Protein AF-A0A933J5N6-F1 (afdb_monomer_lite)

Radius of gyration: 46.05 Å; chains: 1; bounding box: 110×61×139 Å

Structure (mmCIF, N/CA/C/O backbone):
data_AF-A0A933J5N6-F1
#
_entry.id   AF-A0A933J5N6-F1
#
loop_
_atom_site.group_PDB
_atom_site.id
_atom_site.type_symbol
_atom_site.label_atom_id
_atom_site.label_alt_id
_atom_site.label_comp_id
_atom_site.label_asym_id
_atom_site.label_entity_id
_atom_site.label_seq_id
_atom_site.pdbx_PDB_ins_code
_atom_site.Cartn_x
_atom_site.Cartn_y
_atom_site.Cartn_z
_atom_site.occupancy
_atom_site.B_iso_or_equiv
_atom_site.auth_seq_id
_atom_site.auth_comp_id
_atom_site.auth_asym_id
_atom_site.auth_atom_id
_atom_site.pdbx_PDB_model_num
ATOM 1 N N . MET A 1 1 ? -35.388 1.111 48.666 1.00 40.81 1 MET A N 1
ATOM 2 C CA . MET A 1 1 ? -36.124 0.339 47.635 1.00 40.81 1 MET A CA 1
ATOM 3 C C . MET A 1 1 ? -35.753 0.935 46.287 1.00 40.81 1 MET A C 1
ATOM 5 O O . MET A 1 1 ? -35.941 2.127 46.150 1.00 40.81 1 MET A O 1
ATOM 9 N N . GLY A 1 2 ? -35.167 0.287 45.288 1.00 37.62 2 GLY A N 1
ATOM 10 C CA . GLY A 1 2 ? -34.696 -1.073 45.045 1.00 37.62 2 GLY A CA 1
ATOM 11 C C . GLY A 1 2 ? -34.020 -1.061 43.655 1.00 37.62 2 GLY A C 1
ATOM 12 O O . GLY A 1 2 ? -34.388 -0.260 42.802 1.00 37.62 2 GLY A O 1
ATOM 13 N N . LEU A 1 3 ? -32.991 -1.888 43.477 1.00 32.00 3 LEU A N 1
ATOM 14 C CA . LEU A 1 3 ? -32.191 -2.083 42.256 1.00 32.00 3 LEU A CA 1
ATOM 15 C C . LEU A 1 3 ? -32.875 -3.013 41.226 1.00 32.00 3 LEU A C 1
ATOM 17 O O . LEU A 1 3 ? -33.738 -3.797 41.617 1.00 32.00 3 LEU A O 1
ATOM 21 N N . ARG A 1 4 ? -32.297 -3.032 40.002 1.00 36.06 4 ARG A N 1
ATOM 22 C CA . ARG A 1 4 ? -32.296 -4.039 38.889 1.00 36.06 4 ARG A CA 1
ATOM 23 C C . ARG A 1 4 ? -32.982 -3.528 37.605 1.00 36.06 4 ARG A C 1
ATOM 25 O O . ARG A 1 4 ? -34.123 -3.103 37.658 1.00 36.06 4 ARG A O 1
ATOM 32 N N . ALA A 1 5 ? -32.245 -3.317 36.500 1.00 35.12 5 ALA A N 1
ATOM 33 C CA . ALA A 1 5 ? -31.776 -4.283 35.472 1.00 35.12 5 ALA A CA 1
ATOM 34 C C . ALA A 1 5 ? -32.961 -4.941 34.722 1.00 35.12 5 ALA A C 1
ATOM 36 O O . ALA A 1 5 ? -33.881 -5.410 35.375 1.00 35.12 5 ALA A O 1
ATOM 37 N N . GLN A 1 6 ? -33.006 -5.013 33.383 1.00 36.34 6 GLN A N 1
ATOM 38 C CA . GLN A 1 6 ? -32.208 -5.951 32.579 1.00 36.34 6 GLN A CA 1
ATOM 39 C C . GLN A 1 6 ? -32.194 -5.642 31.063 1.00 36.34 6 GLN A C 1
ATOM 41 O O . GLN A 1 6 ? -33.115 -5.051 30.507 1.00 36.34 6 GLN A O 1
ATOM 46 N N . ASN A 1 7 ? -31.121 -6.136 30.435 1.00 31.48 7 ASN A N 1
ATOM 47 C CA . ASN A 1 7 ? -30.855 -6.305 29.005 1.00 31.48 7 ASN A CA 1
ATOM 48 C C . ASN A 1 7 ? -32.004 -6.945 28.207 1.00 31.48 7 ASN A C 1
ATOM 50 O O . ASN A 1 7 ? -32.692 -7.834 28.696 1.00 31.48 7 ASN A O 1
ATOM 54 N N . SER A 1 8 ? -32.068 -6.626 26.913 1.00 35.81 8 SER A N 1
ATOM 55 C CA . SER A 1 8 ? -32.612 -7.527 25.891 1.00 35.81 8 SER A CA 1
ATOM 56 C C . SER A 1 8 ? -31.526 -7.799 24.855 1.00 35.81 8 SER A C 1
ATOM 58 O O . SER A 1 8 ? -31.213 -6.961 24.014 1.00 35.81 8 SER A O 1
ATOM 60 N N . ALA A 1 9 ? -30.901 -8.967 24.990 1.00 34.06 9 ALA A N 1
ATOM 61 C CA . ALA A 1 9 ? -29.969 -9.525 24.027 1.00 34.06 9 ALA A CA 1
ATOM 62 C C . ALA A 1 9 ? -30.767 -10.115 22.855 1.00 34.06 9 ALA A C 1
ATOM 64 O O . ALA A 1 9 ? -31.506 -11.082 23.028 1.00 34.06 9 ALA A O 1
ATOM 65 N N . GLY A 1 10 ? -30.615 -9.530 21.667 1.00 34.03 10 GLY A N 1
ATOM 66 C CA . GLY A 1 10 ? -31.029 -10.148 20.412 1.00 34.03 10 GLY A CA 1
ATOM 67 C C . GLY A 1 10 ? -29.970 -11.153 19.984 1.00 34.03 10 GLY A C 1
ATOM 68 O O . GLY A 1 10 ? -28.928 -10.776 19.453 1.00 34.03 10 GLY A O 1
ATOM 69 N N . ALA A 1 11 ? -30.231 -12.423 20.273 1.00 38.41 11 ALA A N 1
ATOM 70 C CA . ALA A 1 11 ? -29.450 -13.552 19.808 1.00 38.41 11 ALA A CA 1
ATOM 71 C C . ALA A 1 11 ? -29.541 -13.682 18.279 1.00 38.41 11 ALA A C 1
ATOM 73 O O . ALA A 1 11 ? -30.634 -13.819 17.734 1.00 38.41 11 ALA A O 1
ATOM 74 N N . TRP A 1 12 ? -28.389 -13.721 17.610 1.00 33.50 12 TRP A N 1
ATOM 75 C CA . TRP A 1 12 ? -28.237 -14.372 16.311 1.00 33.50 12 TRP A CA 1
ATOM 76 C C . TRP A 1 12 ? -27.117 -15.397 16.440 1.00 33.50 12 TRP A C 1
ATOM 78 O O . TRP A 1 12 ? -26.019 -15.086 16.902 1.00 33.50 12 TRP A O 1
ATOM 88 N N . GLY A 1 13 ? -27.482 -16.642 16.146 1.00 35.38 13 GLY A N 1
ATOM 89 C CA . GLY A 1 13 ? -26.675 -17.834 16.344 1.00 35.38 13 GLY A CA 1
ATOM 90 C C . GLY A 1 13 ? -25.463 -17.947 15.412 1.00 35.38 13 GLY A C 1
ATOM 91 O O . GLY A 1 13 ? -25.229 -17.088 14.562 1.00 35.38 13 GLY A O 1
ATOM 92 N N . PRO A 1 14 ? -24.672 -19.013 15.613 1.00 41.56 14 PRO A N 1
ATOM 93 C CA . PRO A 1 14 ? -23.312 -19.134 15.110 1.00 41.56 14 PRO A CA 1
ATOM 94 C C . PRO A 1 14 ? -23.262 -19.441 13.611 1.00 41.56 14 PRO A C 1
ATOM 96 O O . PRO A 1 14 ? -24.023 -20.261 13.099 1.00 41.56 14 PRO A O 1
ATOM 99 N N . TYR A 1 15 ? -22.306 -18.814 12.925 1.00 40.66 15 TYR A N 1
ATOM 100 C CA . TYR A 1 15 ? -21.881 -19.221 11.592 1.00 40.66 15 TYR A CA 1
ATOM 101 C C . TYR A 1 15 ? -21.357 -20.657 11.660 1.00 40.66 15 TYR A C 1
ATOM 103 O O . TYR A 1 15 ? -20.421 -20.954 12.399 1.00 40.66 15 TYR A O 1
ATOM 111 N N . ALA A 1 16 ? -22.005 -21.543 10.906 1.00 37.50 16 ALA A N 1
ATOM 112 C CA . ALA A 1 16 ? -21.582 -22.917 10.713 1.00 37.50 16 ALA A CA 1
ATOM 113 C C . ALA A 1 16 ? -20.219 -22.949 10.006 1.00 37.50 16 ALA A C 1
ATOM 115 O O . ALA A 1 16 ? -20.042 -22.346 8.947 1.00 37.50 16 ALA A O 1
ATOM 116 N N . GLU A 1 17 ? -19.262 -23.665 10.590 1.00 38.28 17 GLU A N 1
ATOM 117 C CA . GLU A 1 17 ? -17.988 -23.977 9.953 1.00 38.28 17 GLU A CA 1
ATOM 118 C C . GLU A 1 17 ? -18.231 -24.963 8.801 1.00 38.28 17 GLU A C 1
ATOM 120 O O . GLU A 1 17 ? -18.700 -26.083 9.005 1.00 38.28 17 GLU A O 1
ATOM 125 N N . ALA A 1 18 ? -17.917 -24.555 7.571 1.00 34.66 18 ALA A N 1
ATOM 126 C CA . ALA A 1 18 ? -17.824 -25.478 6.449 1.00 34.66 18 ALA A CA 1
ATOM 127 C C . ALA A 1 18 ? -16.452 -26.167 6.500 1.00 34.66 18 ALA A C 1
ATOM 129 O O . ALA A 1 18 ? -15.430 -25.577 6.150 1.00 34.66 18 ALA A O 1
ATOM 130 N N . ILE A 1 19 ? -16.432 -27.424 6.941 1.00 37.06 19 ILE A N 1
ATOM 131 C CA . ILE A 1 19 ? -15.267 -28.304 6.816 1.00 37.06 19 ILE A CA 1
ATOM 132 C C . ILE A 1 19 ? -15.080 -28.612 5.324 1.00 37.06 19 ILE A C 1
ATOM 134 O O . ILE A 1 19 ? -15.857 -29.358 4.731 1.00 37.06 19 ILE A O 1
ATOM 138 N N . VAL A 1 20 ? -14.045 -28.041 4.706 1.00 34.22 20 VAL A N 1
ATOM 139 C CA . VAL A 1 20 ? -13.597 -28.438 3.366 1.00 34.22 20 VAL A CA 1
ATOM 140 C C . VAL A 1 20 ? -12.714 -29.674 3.511 1.00 34.22 20 VAL A C 1
ATOM 142 O O . VAL A 1 20 ? -11.546 -29.594 3.888 1.00 34.22 20 VAL A O 1
ATOM 145 N N . THR A 1 21 ? -13.284 -30.841 3.221 1.00 34.69 21 THR A N 1
ATOM 146 C CA . THR A 1 21 ? -12.534 -32.086 3.046 1.00 34.69 21 THR A CA 1
ATOM 147 C C . THR A 1 21 ? -11.717 -31.999 1.757 1.00 34.69 21 THR A C 1
ATOM 149 O O . THR A 1 21 ? -12.260 -32.057 0.656 1.00 34.69 21 THR A O 1
ATOM 152 N N . ILE A 1 22 ? -10.398 -31.861 1.883 1.00 38.81 22 ILE A N 1
ATOM 153 C CA . ILE A 1 22 ? -9.460 -32.005 0.765 1.00 38.81 22 ILE A CA 1
ATOM 154 C C . ILE A 1 22 ? -9.368 -33.482 0.360 1.00 38.81 22 ILE A C 1
ATOM 156 O O . ILE A 1 22 ? -8.739 -34.296 1.032 1.00 38.81 22 ILE A O 1
ATOM 160 N N . GLY A 1 23 ? -10.020 -33.835 -0.747 1.00 34.66 23 GLY A N 1
ATOM 161 C CA . GLY A 1 23 ? -9.847 -35.130 -1.397 1.00 34.66 23 GLY A CA 1
ATOM 162 C C . GLY A 1 23 ? -8.483 -35.206 -2.079 1.00 34.66 23 GLY A C 1
ATOM 163 O O . GLY A 1 23 ? -8.223 -34.489 -3.044 1.00 34.66 23 GLY A O 1
ATOM 164 N N . ALA A 1 24 ? -7.611 -36.084 -1.585 1.00 39.16 24 ALA A N 1
ATOM 165 C CA . ALA A 1 24 ? -6.382 -36.466 -2.266 1.00 39.16 24 ALA A CA 1
ATOM 166 C C . ALA A 1 24 ? -6.728 -37.200 -3.572 1.00 39.16 24 ALA A C 1
ATOM 168 O O . ALA A 1 24 ? -7.340 -38.266 -3.541 1.00 39.16 24 ALA A O 1
ATOM 169 N N . SER A 1 25 ? -6.333 -36.643 -4.720 1.00 36.94 25 SER A N 1
ATOM 170 C CA . SER A 1 25 ? -6.350 -37.366 -5.996 1.00 36.94 25 SER A CA 1
ATOM 171 C C . SER A 1 25 ? -4.950 -37.874 -6.310 1.00 36.94 25 SER A C 1
ATOM 173 O O . SER A 1 25 ? -3.977 -37.120 -6.304 1.00 36.94 25 SER A O 1
ATOM 175 N N . ALA A 1 26 ? -4.870 -39.183 -6.525 1.00 36.53 26 ALA A N 1
ATOM 176 C CA . ALA A 1 26 ? -3.649 -39.934 -6.728 1.00 36.53 26 ALA A CA 1
ATOM 177 C C . ALA A 1 26 ? -2.965 -39.618 -8.069 1.00 36.53 26 ALA A C 1
ATOM 179 O O . ALA A 1 26 ? -3.587 -39.525 -9.125 1.00 36.53 26 ALA A O 1
ATOM 180 N N . ILE A 1 27 ? -1.644 -39.524 -7.981 1.00 37.41 27 ILE A N 1
ATOM 181 C CA . ILE A 1 27 ? -0.654 -39.587 -9.054 1.00 37.41 27 ILE A CA 1
ATOM 182 C C . ILE A 1 27 ? -0.668 -40.962 -9.738 1.00 37.41 27 ILE A C 1
ATOM 184 O O . ILE A 1 27 ? -0.542 -41.991 -9.078 1.00 37.41 27 ILE A O 1
ATOM 188 N N . THR A 1 28 ? -0.716 -40.978 -11.070 1.00 35.34 28 THR A N 1
ATOM 189 C CA . THR A 1 28 ? -0.218 -42.100 -11.881 1.00 35.34 28 THR A CA 1
ATOM 190 C C . THR A 1 28 ? 0.726 -41.553 -12.956 1.00 35.34 28 THR A C 1
ATOM 192 O O . THR A 1 28 ? 0.298 -40.767 -13.798 1.00 35.34 28 THR A O 1
ATOM 195 N N . PRO A 1 29 ? 2.018 -41.926 -12.959 1.00 35.22 29 PRO A N 1
ATOM 196 C CA . PRO A 1 29 ? 2.887 -41.727 -14.107 1.00 35.22 29 PRO A CA 1
ATOM 197 C C . PRO A 1 29 ? 2.899 -43.011 -14.944 1.00 35.22 29 PRO A C 1
ATOM 199 O O . PRO A 1 29 ? 3.364 -44.050 -14.483 1.00 35.22 29 PRO A O 1
ATOM 202 N N . THR A 1 30 ? 2.407 -42.959 -16.182 1.00 33.78 30 THR A N 1
ATOM 203 C CA . THR A 1 30 ? 2.637 -44.037 -17.158 1.00 33.78 30 THR A CA 1
ATOM 204 C C . THR A 1 30 ? 3.064 -43.419 -18.485 1.00 33.78 30 THR A C 1
ATOM 206 O O . THR A 1 30 ? 2.272 -42.717 -19.107 1.00 33.78 30 THR A O 1
ATOM 209 N N . GLY A 1 31 ? 4.306 -43.672 -18.920 1.00 31.25 31 GLY A N 1
ATOM 210 C CA . GLY A 1 31 ? 4.722 -43.418 -20.306 1.00 31.25 31 GLY A CA 1
ATOM 211 C C . GLY A 1 31 ? 6.192 -43.042 -20.532 1.00 31.25 31 GLY A C 1
ATOM 212 O O . GLY A 1 31 ? 6.522 -41.869 -20.661 1.00 31.25 31 GLY A O 1
ATOM 213 N N . SER A 1 32 ? 7.070 -44.038 -20.661 1.00 33.84 32 SER A N 1
ATOM 214 C CA . SER A 1 32 ? 8.272 -44.033 -21.528 1.00 33.84 32 SER A CA 1
ATOM 215 C C . SER A 1 32 ? 8.853 -45.459 -21.554 1.00 33.84 32 SER A C 1
ATOM 217 O O . SER A 1 32 ? 8.588 -46.174 -20.585 1.00 33.84 32 SER A O 1
ATOM 219 N N . PRO A 1 33 ? 9.645 -45.915 -22.555 1.00 43.69 33 PRO A N 1
ATOM 220 C CA . PRO A 1 33 ? 10.371 -45.141 -23.578 1.00 43.69 33 PRO A CA 1
ATOM 221 C C . PRO A 1 33 ? 10.315 -45.734 -25.010 1.00 43.69 33 PRO A C 1
ATOM 223 O O . PRO A 1 33 ? 10.105 -46.928 -25.192 1.00 43.69 33 PRO A O 1
ATOM 226 N N . THR A 1 34 ? 10.628 -44.958 -26.053 1.00 34.66 34 THR A N 1
ATOM 227 C CA . THR A 1 34 ? 11.253 -45.516 -27.276 1.00 34.66 34 THR A CA 1
ATOM 228 C C . THR A 1 34 ? 12.090 -44.442 -27.970 1.00 34.66 34 THR A C 1
ATOM 230 O O . THR A 1 34 ? 11.566 -43.494 -28.545 1.00 34.66 34 THR A O 1
ATOM 233 N N . ALA A 1 35 ? 13.411 -44.599 -27.896 1.00 35.88 35 ALA A N 1
ATOM 234 C CA . ALA A 1 35 ? 14.384 -43.828 -28.655 1.00 35.88 35 ALA A CA 1
ATOM 235 C C . ALA A 1 35 ? 14.669 -44.549 -29.980 1.00 35.88 35 ALA A C 1
ATOM 237 O O . ALA A 1 35 ? 15.076 -45.708 -29.969 1.00 35.88 35 ALA A O 1
ATOM 238 N N . ALA A 1 36 ? 14.499 -43.861 -31.109 1.00 35.12 36 ALA A N 1
ATOM 239 C CA . ALA A 1 36 ? 14.983 -44.317 -32.408 1.00 35.12 36 ALA A CA 1
AT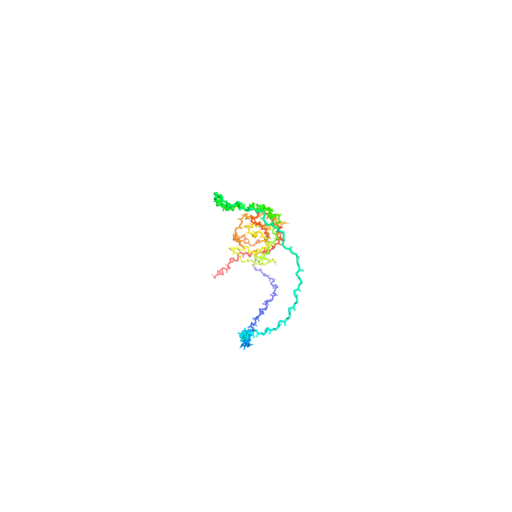OM 240 C C . ALA A 1 36 ? 16.134 -43.405 -32.857 1.00 35.12 36 ALA A C 1
ATOM 242 O O . ALA A 1 36 ? 15.935 -42.288 -33.331 1.00 35.12 36 ALA A O 1
ATOM 243 N N . ARG A 1 37 ? 17.357 -43.902 -32.649 1.00 35.09 37 ARG A N 1
ATOM 244 C CA . ARG A 1 37 ? 18.610 -43.417 -33.238 1.00 35.09 37 ARG A CA 1
ATOM 245 C C . ARG A 1 37 ? 18.678 -43.947 -34.673 1.00 35.09 37 ARG A C 1
ATOM 247 O O . ARG A 1 37 ? 18.587 -45.154 -34.862 1.00 35.09 37 ARG A O 1
ATOM 254 N N . THR A 1 38 ? 18.894 -43.073 -35.653 1.00 33.72 38 THR A N 1
ATOM 255 C CA . THR A 1 38 ? 19.263 -43.483 -37.019 1.00 33.72 38 THR A CA 1
ATOM 256 C C . THR A 1 38 ? 20.614 -42.857 -37.353 1.00 33.72 38 THR A C 1
ATOM 258 O O . THR A 1 38 ? 20.718 -41.643 -37.500 1.00 33.72 38 THR A O 1
ATOM 261 N N . GLU A 1 39 ? 21.660 -43.683 -37.398 1.00 43.31 39 GLU A N 1
ATOM 262 C CA . GLU A 1 39 ? 22.985 -43.338 -37.926 1.00 43.31 39 GLU A CA 1
ATOM 263 C C . GLU A 1 39 ? 23.035 -43.643 -39.432 1.00 43.31 39 GLU A C 1
ATOM 265 O O . GLU A 1 39 ? 22.547 -44.697 -39.840 1.00 43.31 39 GLU A O 1
ATOM 270 N N . PRO A 1 40 ? 23.663 -42.803 -40.270 1.00 40.38 40 PRO A N 1
ATOM 271 C CA . PRO A 1 40 ? 24.065 -43.213 -41.608 1.00 40.38 40 PRO A CA 1
ATOM 272 C C . PRO A 1 40 ? 25.489 -43.796 -41.602 1.00 40.38 40 PRO A C 1
ATOM 274 O O . PRO A 1 40 ? 26.482 -43.093 -41.412 1.00 40.38 40 PRO A O 1
ATOM 277 N N . THR A 1 41 ? 25.580 -45.102 -41.855 1.00 34.53 41 THR A N 1
ATOM 278 C CA . THR A 1 41 ? 26.817 -45.830 -42.164 1.00 34.53 41 THR A CA 1
ATOM 279 C C . THR A 1 41 ? 27.290 -45.488 -43.581 1.00 34.53 41 THR A C 1
ATOM 281 O O . THR A 1 41 ? 26.591 -45.750 -44.557 1.00 34.53 41 THR A O 1
ATOM 284 N N . ALA A 1 42 ? 28.494 -44.925 -43.708 1.00 36.84 42 ALA A N 1
ATOM 285 C CA . ALA A 1 42 ? 29.161 -44.711 -44.990 1.00 36.84 42 ALA A CA 1
ATOM 286 C C . ALA A 1 42 ? 29.962 -45.961 -45.390 1.00 36.84 42 ALA A C 1
ATOM 288 O O . ALA A 1 42 ? 30.934 -46.327 -44.726 1.00 36.84 42 ALA A O 1
ATOM 289 N N . THR A 1 43 ? 29.587 -46.600 -46.501 1.00 33.31 43 THR A N 1
ATOM 290 C CA . THR A 1 43 ? 30.360 -47.684 -47.122 1.00 33.31 43 THR A CA 1
ATOM 291 C C . THR A 1 43 ? 30.972 -47.194 -48.434 1.00 33.31 43 THR A C 1
ATOM 293 O O . THR A 1 43 ? 30.280 -46.787 -49.362 1.00 33.31 43 THR A O 1
ATOM 296 N N . ARG A 1 44 ? 32.305 -47.218 -48.479 1.00 37.53 44 ARG A N 1
ATOM 297 C CA . ARG A 1 44 ? 33.169 -46.909 -49.626 1.00 37.53 44 ARG A CA 1
ATOM 298 C C . ARG A 1 44 ? 33.128 -48.044 -50.660 1.00 37.53 44 ARG A C 1
ATOM 300 O O . ARG A 1 44 ? 33.181 -49.201 -50.249 1.00 37.53 44 ARG A O 1
ATOM 307 N N . PRO A 1 45 ? 33.253 -47.739 -51.962 1.00 41.97 45 PRO A N 1
ATOM 308 C CA . PRO A 1 45 ? 33.976 -48.627 -52.864 1.00 41.97 45 PRO A CA 1
ATOM 309 C C . PRO A 1 45 ? 35.169 -47.931 -53.537 1.00 41.97 45 PRO A C 1
ATOM 311 O O . PRO A 1 45 ? 35.104 -46.786 -53.974 1.00 41.97 45 PRO A O 1
ATOM 314 N N . SER A 1 46 ? 36.277 -48.671 -53.582 1.00 35.03 46 SER A N 1
ATOM 315 C CA . SER A 1 46 ? 37.468 -48.425 -54.398 1.00 35.03 46 SER A CA 1
ATOM 316 C C . SER A 1 46 ? 37.316 -49.207 -55.703 1.00 35.03 46 SER A C 1
ATOM 318 O O . SER A 1 46 ? 36.917 -50.370 -55.657 1.00 35.03 46 SER A O 1
ATOM 320 N N . GLY A 1 47 ? 37.653 -48.606 -56.842 1.00 36.22 47 GLY A N 1
ATOM 321 C CA . GLY A 1 47 ? 37.703 -49.276 -58.141 1.00 36.22 47 GLY A CA 1
ATOM 322 C C . GLY A 1 47 ? 38.576 -48.480 -59.104 1.00 36.22 47 GLY A C 1
ATOM 323 O O . GLY A 1 47 ? 38.314 -47.309 -59.357 1.00 36.22 47 GLY A O 1
ATOM 324 N N . ALA A 1 48 ? 39.653 -49.105 -59.568 1.00 37.09 48 ALA A N 1
ATOM 325 C CA . ALA A 1 48 ? 40.740 -48.495 -60.315 1.00 37.09 48 ALA A CA 1
ATOM 326 C C . ALA A 1 48 ? 40.650 -48.744 -61.837 1.00 37.09 48 ALA A C 1
ATOM 328 O O . ALA A 1 48 ? 40.045 -49.715 -62.280 1.00 37.09 48 ALA A O 1
ATOM 329 N N . THR A 1 49 ? 41.394 -47.905 -62.568 1.00 30.55 49 THR A N 1
ATOM 330 C CA . THR A 1 49 ? 42.134 -48.184 -63.819 1.00 30.55 49 THR A CA 1
ATOM 331 C C . THR A 1 49 ? 41.435 -48.051 -65.186 1.00 30.55 49 THR A C 1
ATOM 333 O O . THR A 1 49 ? 40.679 -48.900 -65.635 1.00 30.55 49 THR A O 1
ATOM 336 N N . SER A 1 50 ? 41.844 -46.971 -65.865 1.00 38.00 50 SER A N 1
ATOM 337 C CA . SER A 1 50 ? 42.275 -46.784 -67.264 1.00 38.00 50 SER A CA 1
ATOM 338 C C . SER A 1 50 ? 41.818 -47.729 -68.385 1.00 38.00 50 SER A C 1
ATOM 340 O O . SER A 1 50 ? 42.104 -48.921 -68.388 1.00 38.00 50 SER A O 1
ATOM 342 N N . THR A 1 51 ? 41.352 -47.126 -69.484 1.00 31.17 51 THR A N 1
ATOM 343 C CA . THR A 1 51 ? 41.561 -47.638 -70.849 1.00 31.17 51 THR A CA 1
ATOM 344 C C . THR A 1 51 ? 41.807 -46.466 -71.801 1.00 31.17 51 THR A C 1
ATOM 346 O O . THR A 1 51 ? 41.029 -45.519 -71.866 1.00 31.17 51 THR A O 1
ATOM 349 N N . ALA A 1 52 ? 42.932 -46.526 -72.511 1.00 36.69 52 ALA A N 1
ATOM 350 C CA . ALA A 1 52 ? 43.332 -45.615 -73.576 1.00 36.69 52 ALA A CA 1
ATOM 351 C C . ALA A 1 52 ? 42.909 -46.183 -74.937 1.00 36.69 52 ALA A C 1
ATOM 353 O O . ALA A 1 52 ? 42.960 -47.396 -75.101 1.00 36.69 52 ALA A O 1
ATOM 354 N N . THR A 1 53 ? 42.623 -45.341 -75.937 1.00 33.22 53 THR A N 1
ATOM 355 C CA . THR A 1 53 ? 43.001 -45.579 -77.348 1.00 33.22 53 THR A CA 1
ATOM 356 C C . THR A 1 53 ? 43.053 -44.245 -78.105 1.00 33.22 53 THR A C 1
ATOM 358 O O . THR A 1 53 ? 42.224 -43.360 -77.923 1.00 33.22 53 THR A O 1
ATOM 361 N N . ARG A 1 54 ? 44.121 -44.113 -78.892 1.00 47.66 54 ARG A N 1
ATOM 362 C CA . ARG A 1 54 ? 44.619 -42.963 -79.660 1.00 47.66 54 ARG A CA 1
ATOM 363 C C . ARG A 1 54 ? 43.875 -42.816 -80.989 1.00 47.66 54 ARG A C 1
ATOM 365 O O . ARG A 1 54 ? 43.474 -43.843 -81.503 1.00 47.66 54 ARG A O 1
ATOM 372 N N . PHE A 1 55 ? 43.920 -41.636 -81.620 1.00 40.28 55 PHE A N 1
ATOM 373 C CA . PHE A 1 55 ? 44.329 -41.499 -83.032 1.00 40.28 55 PHE A CA 1
ATOM 374 C C . PHE A 1 55 ? 45.006 -40.141 -83.280 1.00 40.28 55 PHE A C 1
ATOM 376 O O . PHE A 1 55 ? 44.681 -39.129 -82.668 1.00 40.28 55 PHE A O 1
ATOM 383 N N . VAL A 1 56 ? 46.023 -40.186 -84.138 1.00 42.28 56 VAL A N 1
ATOM 384 C CA . VAL A 1 56 ? 47.017 -39.154 -84.452 1.00 42.28 56 VAL A CA 1
ATOM 385 C C . VAL A 1 56 ? 46.647 -38.536 -85.797 1.00 42.28 56 VAL A C 1
ATOM 387 O O . VAL A 1 56 ? 46.283 -39.286 -86.694 1.00 42.28 56 VAL A O 1
ATOM 390 N N . THR A 1 57 ? 46.837 -37.232 -86.005 1.00 34.91 57 THR A N 1
ATOM 391 C CA . THR A 1 57 ? 47.267 -36.700 -87.315 1.00 34.91 57 THR A CA 1
ATOM 392 C C . THR A 1 57 ? 48.028 -35.392 -87.107 1.00 34.91 57 THR A C 1
ATOM 394 O O . THR A 1 57 ? 47.534 -34.454 -86.488 1.00 34.91 57 THR A O 1
ATOM 397 N N . ALA A 1 58 ? 49.265 -35.369 -87.599 1.00 39.50 58 ALA A N 1
ATOM 398 C CA . ALA A 1 58 ? 50.182 -34.241 -87.568 1.00 39.50 58 ALA A CA 1
ATOM 399 C C . ALA A 1 58 ? 50.050 -33.404 -88.846 1.00 39.50 58 ALA A C 1
ATOM 401 O O . ALA A 1 58 ? 49.886 -33.962 -89.927 1.00 39.50 58 ALA A O 1
ATOM 402 N N . THR A 1 59 ? 50.228 -32.086 -88.740 1.00 34.53 59 THR A N 1
ATOM 403 C CA . THR A 1 59 ? 50.558 -31.230 -89.890 1.00 34.53 59 THR A CA 1
ATOM 404 C C . THR A 1 59 ? 51.755 -30.352 -89.520 1.00 34.53 59 THR A C 1
ATOM 406 O O . THR A 1 59 ? 51.733 -29.634 -88.524 1.00 34.53 59 THR A O 1
ATOM 409 N N . ARG A 1 60 ? 52.838 -30.497 -90.293 1.00 40.84 60 ARG A N 1
ATOM 410 C CA . ARG A 1 60 ? 54.117 -29.755 -90.216 1.00 40.84 60 ARG A CA 1
ATOM 411 C C . ARG A 1 60 ? 53.897 -28.353 -90.821 1.00 40.84 60 ARG A C 1
ATOM 413 O O . ARG A 1 60 ? 52.981 -28.193 -91.619 1.00 40.84 60 ARG A O 1
ATOM 420 N N . THR A 1 61 ? 54.625 -27.285 -90.468 1.00 38.03 61 THR A N 1
ATOM 421 C CA . THR A 1 61 ? 55.927 -26.806 -91.029 1.00 38.03 61 THR A CA 1
ATOM 422 C C . THR A 1 61 ? 56.166 -25.351 -90.510 1.00 38.03 61 THR A C 1
ATOM 424 O O . THR A 1 61 ? 55.197 -24.755 -90.048 1.00 38.03 61 THR A O 1
ATOM 427 N N . PRO A 1 62 ? 57.300 -24.652 -90.753 1.00 47.91 62 PRO A N 1
ATOM 428 C CA . PRO A 1 62 ? 58.712 -24.874 -90.420 1.00 47.91 62 PRO A CA 1
ATOM 429 C C . PRO A 1 62 ? 59.250 -23.904 -89.331 1.00 47.91 62 PRO A C 1
ATOM 431 O O . PRO A 1 62 ? 58.653 -22.888 -88.987 1.00 47.91 62 PRO A O 1
ATOM 434 N N . VAL A 1 63 ? 60.445 -24.226 -88.832 1.00 40.81 63 VAL A N 1
ATOM 435 C CA . VAL A 1 63 ? 61.215 -23.540 -87.780 1.00 40.81 63 VAL A CA 1
ATOM 436 C C . VAL A 1 63 ? 61.881 -22.254 -88.298 1.00 40.81 63 VAL A C 1
ATOM 438 O O . VAL A 1 63 ? 62.543 -22.276 -89.334 1.00 40.81 63 VAL A O 1
ATOM 441 N N . ARG A 1 64 ? 61.768 -21.145 -87.549 1.00 43.69 64 ARG A N 1
ATOM 442 C CA . ARG A 1 64 ? 62.578 -19.924 -87.737 1.00 43.69 64 ARG A CA 1
ATOM 443 C C . ARG A 1 64 ? 63.888 -20.059 -86.938 1.00 43.69 64 ARG A C 1
ATOM 445 O O . ARG A 1 64 ? 63.825 -20.540 -85.808 1.00 43.69 64 ARG A O 1
ATOM 452 N N . PRO A 1 65 ? 65.055 -19.649 -87.465 1.00 47.28 65 PRO A N 1
ATOM 453 C CA . PRO A 1 65 ? 66.321 -19.737 -86.737 1.00 47.28 65 PRO A CA 1
ATOM 454 C C . PRO A 1 65 ? 66.282 -18.911 -85.443 1.00 47.28 65 PRO A C 1
ATOM 456 O O . PRO A 1 65 ? 65.910 -17.736 -85.445 1.00 47.28 65 PRO A O 1
ATOM 459 N N . SER A 1 66 ? 66.651 -19.553 -84.337 1.00 37.28 66 SER A N 1
ATOM 460 C CA . SER A 1 66 ? 66.780 -18.962 -83.008 1.00 37.28 66 SER A CA 1
ATOM 461 C C . SER A 1 66 ? 68.033 -18.089 -82.917 1.00 37.28 66 SER A C 1
ATOM 463 O O . SER A 1 66 ? 69.150 -18.566 -83.111 1.00 37.28 66 SER A O 1
ATOM 465 N N . THR A 1 67 ? 67.839 -16.816 -82.584 1.00 42.88 67 THR A N 1
ATOM 466 C CA . THR A 1 67 ? 68.871 -15.886 -82.106 1.00 42.88 67 THR A CA 1
ATOM 467 C C . THR A 1 67 ? 69.603 -16.494 -80.898 1.00 42.88 67 THR A C 1
ATOM 469 O O . THR A 1 67 ? 68.926 -17.060 -80.037 1.00 42.88 67 THR A O 1
ATOM 472 N N . PRO A 1 68 ? 70.942 -16.391 -80.767 1.00 44.03 68 PRO A N 1
ATOM 473 C CA . PRO A 1 68 ? 71.643 -16.922 -79.600 1.00 44.03 68 PRO A CA 1
ATOM 474 C C . PRO A 1 68 ? 71.181 -16.202 -78.326 1.00 44.03 68 PRO A C 1
ATOM 476 O O . PRO A 1 68 ? 71.414 -15.008 -78.134 1.00 44.03 68 PRO A O 1
ATOM 479 N N . THR A 1 69 ? 70.492 -16.938 -77.455 1.00 45.06 69 THR A N 1
ATOM 480 C CA . THR A 1 69 ? 70.086 -16.479 -76.128 1.00 45.06 69 THR A CA 1
ATOM 481 C C . THR A 1 69 ? 71.304 -16.466 -75.210 1.00 45.06 69 THR A C 1
ATOM 483 O O . THR A 1 69 ? 71.957 -17.483 -74.993 1.00 45.06 69 THR A O 1
ATOM 486 N N . ARG A 1 70 ? 71.615 -15.290 -74.671 1.00 47.06 70 ARG A N 1
ATOM 487 C CA . ARG A 1 70 ? 72.650 -15.074 -73.660 1.00 47.06 70 ARG A CA 1
ATOM 488 C C . ARG A 1 70 ? 72.194 -15.720 -72.340 1.00 47.06 70 ARG A C 1
ATOM 490 O O . ARG A 1 70 ? 71.155 -15.338 -71.810 1.00 47.06 70 ARG A O 1
ATOM 497 N N . THR A 1 71 ? 72.945 -16.692 -71.826 1.00 46.72 71 THR A N 1
ATOM 498 C CA . THR A 1 71 ? 72.690 -17.346 -70.525 1.00 46.72 71 THR A CA 1
ATOM 499 C C . THR A 1 71 ? 72.875 -16.350 -69.359 1.00 46.72 71 THR A C 1
ATOM 501 O O . THR A 1 71 ? 73.738 -15.471 -69.459 1.00 46.72 71 THR A O 1
ATOM 504 N N . PRO A 1 72 ? 72.067 -16.426 -68.278 1.00 46.28 72 PRO A N 1
ATOM 505 C CA . PRO A 1 72 ? 71.823 -15.323 -67.344 1.00 46.28 72 PRO A CA 1
ATOM 506 C C . PRO A 1 72 ? 72.850 -15.244 -66.206 1.00 46.28 72 PRO A C 1
ATOM 508 O O . PRO A 1 72 ? 73.323 -16.265 -65.712 1.00 46.28 72 PRO A O 1
ATOM 511 N N . GLY A 1 73 ? 73.129 -14.026 -65.732 1.00 52.41 73 GLY A N 1
ATOM 512 C CA . GLY A 1 73 ? 73.730 -13.815 -64.411 1.00 52.41 73 GLY A CA 1
ATOM 513 C C . GLY A 1 73 ? 72.673 -13.995 -63.310 1.00 52.41 73 GLY A C 1
ATOM 514 O O . GLY A 1 73 ? 71.510 -13.658 -63.548 1.00 52.41 73 GLY A O 1
ATOM 515 N N . PRO A 1 74 ? 73.027 -14.528 -62.127 1.00 48.16 74 PRO A N 1
ATOM 516 C CA . PRO A 1 74 ? 72.060 -14.742 -61.057 1.00 48.16 74 PRO A CA 1
ATOM 517 C C . PRO A 1 74 ? 71.529 -13.395 -60.552 1.00 48.16 74 PRO A C 1
ATOM 519 O O . PRO A 1 74 ? 72.291 -12.559 -60.069 1.00 48.16 74 PRO A O 1
ATOM 522 N N . LEU A 1 75 ? 70.215 -13.182 -60.659 1.00 53.84 75 LEU A N 1
ATOM 523 C CA . LEU A 1 75 ? 69.541 -12.118 -59.917 1.00 53.84 75 LEU A CA 1
ATOM 524 C C . LEU A 1 75 ? 69.558 -12.485 -58.422 1.00 53.84 75 LEU A C 1
ATOM 526 O O . LEU A 1 75 ? 69.257 -13.637 -58.094 1.00 53.84 75 LEU A O 1
ATOM 530 N N . PRO A 1 76 ? 69.840 -11.545 -57.500 1.00 46.81 76 PRO A N 1
ATOM 531 C CA . PRO A 1 76 ? 69.567 -11.774 -56.089 1.00 46.81 76 PRO A CA 1
ATOM 532 C C . PRO A 1 76 ? 68.062 -12.015 -55.918 1.00 46.81 76 PRO A C 1
ATOM 534 O O . PRO A 1 76 ? 67.233 -11.161 -56.227 1.00 46.81 76 PRO A O 1
ATOM 537 N N . GLN A 1 77 ? 67.711 -13.216 -55.466 1.00 49.28 77 GLN A N 1
ATOM 538 C CA . GLN A 1 77 ? 66.339 -13.605 -55.168 1.00 49.28 77 GLN A CA 1
ATOM 539 C C . GLN A 1 77 ? 65.890 -12.847 -53.914 1.00 49.28 77 GLN A C 1
ATOM 541 O O . GLN A 1 77 ? 66.275 -13.194 -52.801 1.00 49.28 77 GLN A O 1
ATOM 546 N N . ALA A 1 78 ? 65.110 -11.781 -54.100 1.00 44.69 78 ALA A N 1
ATOM 547 C CA . ALA A 1 78 ? 64.450 -11.099 -52.998 1.00 44.69 78 ALA A CA 1
ATOM 548 C C . ALA A 1 78 ? 63.412 -12.048 -52.380 1.00 44.69 78 ALA A C 1
ATOM 550 O O . ALA A 1 78 ? 62.449 -12.443 -53.036 1.00 44.69 78 ALA A O 1
ATOM 551 N N . THR A 1 79 ? 63.617 -12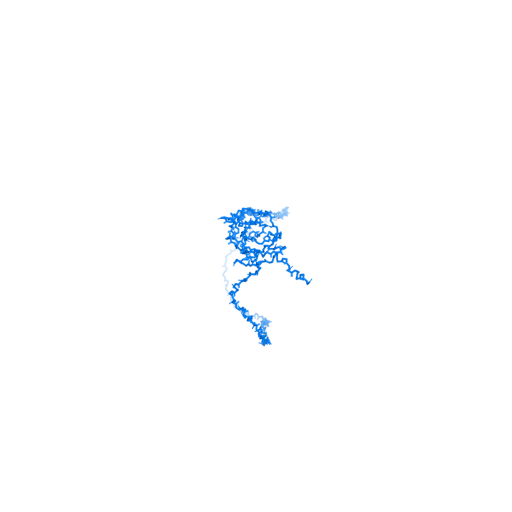.427 -51.122 1.00 46.66 79 THR A N 1
ATOM 552 C CA . THR A 1 79 ? 62.639 -13.175 -50.329 1.00 46.66 79 THR A CA 1
ATOM 553 C C . THR A 1 79 ? 61.402 -12.294 -50.116 1.00 46.66 79 THR A C 1
ATOM 555 O O . THR A 1 79 ? 61.545 -11.216 -49.534 1.00 46.66 79 THR A O 1
ATOM 558 N N . PRO A 1 80 ? 60.188 -12.681 -50.552 1.00 46.38 80 PRO A N 1
ATOM 559 C CA . PRO A 1 80 ? 58.996 -11.911 -50.231 1.00 46.38 80 PRO A CA 1
ATOM 560 C C . PRO A 1 80 ? 58.670 -12.098 -48.747 1.00 46.38 80 PRO A C 1
ATOM 562 O O . PRO A 1 80 ? 58.166 -13.138 -48.323 1.00 46.38 80 PRO A O 1
ATOM 565 N N . THR A 1 81 ? 58.961 -11.084 -47.937 1.00 44.47 81 THR A N 1
ATOM 566 C CA . THR A 1 81 ? 58.462 -11.011 -46.563 1.00 44.47 81 THR A CA 1
ATOM 567 C C . THR A 1 81 ? 56.985 -10.633 -46.620 1.00 44.47 81 THR A C 1
ATOM 569 O O . THR A 1 81 ? 56.636 -9.476 -46.847 1.00 44.47 81 THR A O 1
ATOM 572 N N . TRP A 1 82 ? 56.097 -11.611 -46.441 1.00 44.19 82 TRP A N 1
ATOM 573 C CA . TRP A 1 82 ? 54.662 -11.362 -46.310 1.00 44.19 82 TRP A CA 1
ATOM 574 C C . TRP A 1 82 ? 54.363 -10.730 -44.947 1.00 44.19 82 TRP A C 1
ATOM 576 O O . TRP A 1 82 ? 54.077 -11.422 -43.969 1.00 44.19 82 TRP A O 1
ATOM 586 N N . THR A 1 83 ? 54.413 -9.404 -44.863 1.00 52.03 83 THR A N 1
ATOM 587 C CA . THR A 1 83 ? 53.894 -8.683 -43.698 1.00 52.03 83 THR A CA 1
ATOM 588 C C . THR A 1 83 ? 52.368 -8.758 -43.739 1.00 52.03 83 THR A C 1
ATOM 590 O O . THR A 1 83 ? 51.721 -8.041 -44.499 1.00 52.03 83 THR A O 1
ATOM 593 N N . ARG A 1 84 ? 51.767 -9.656 -42.948 1.00 56.09 84 ARG A N 1
ATOM 594 C CA . ARG A 1 84 ? 50.316 -9.647 -42.704 1.00 56.09 84 ARG A CA 1
ATOM 595 C C . ARG A 1 84 ? 49.956 -8.337 -42.003 1.00 56.09 84 ARG A C 1
ATOM 597 O O . ARG A 1 84 ? 50.127 -8.228 -40.792 1.00 56.09 84 ARG A O 1
ATOM 604 N N . THR A 1 85 ? 49.440 -7.362 -42.743 1.00 58.16 85 THR A N 1
ATOM 605 C CA . THR A 1 85 ? 48.724 -6.229 -42.149 1.00 58.16 85 THR A CA 1
ATOM 606 C C . THR A 1 85 ? 47.467 -6.788 -41.478 1.00 58.16 85 THR A C 1
ATOM 608 O O . THR A 1 85 ? 46.669 -7.433 -42.166 1.00 58.16 85 THR A O 1
ATOM 611 N N . PRO A 1 86 ? 47.278 -6.631 -40.155 1.00 65.19 86 PRO A N 1
ATOM 612 C CA . PRO A 1 86 ? 46.021 -7.021 -39.537 1.00 65.19 86 PRO A CA 1
ATOM 613 C C . PRO A 1 86 ? 44.885 -6.207 -40.184 1.00 65.19 86 PRO A C 1
ATOM 615 O O . PRO A 1 86 ? 45.062 -5.009 -40.417 1.00 65.19 86 PRO A O 1
ATOM 618 N N . PRO A 1 87 ? 43.740 -6.828 -40.521 1.00 68.88 87 PRO A N 1
ATOM 619 C CA . PRO A 1 87 ? 42.585 -6.092 -41.028 1.00 68.88 87 PRO A CA 1
ATOM 620 C C . PRO A 1 87 ? 42.172 -5.023 -40.003 1.00 68.88 87 PRO A C 1
ATOM 622 O O . PRO A 1 87 ? 42.374 -5.244 -38.805 1.00 68.88 87 PRO A O 1
ATOM 625 N N . PRO A 1 88 ? 41.615 -3.871 -40.428 1.00 63.75 88 PRO A N 1
ATOM 626 C CA . PRO A 1 88 ? 41.153 -2.865 -39.483 1.00 63.75 88 PRO A CA 1
ATOM 627 C C . PRO A 1 88 ? 40.164 -3.519 -38.517 1.00 63.75 88 PRO A C 1
ATOM 629 O O . PRO A 1 88 ? 39.189 -4.143 -38.939 1.00 63.75 88 PRO A O 1
ATOM 632 N N . THR A 1 89 ? 40.440 -3.410 -37.218 1.00 62.78 89 THR A N 1
ATOM 633 C CA . THR A 1 89 ? 39.519 -3.841 -36.171 1.00 62.78 89 THR A CA 1
ATOM 634 C C . THR A 1 89 ? 38.205 -3.100 -36.384 1.00 62.78 89 THR A C 1
ATOM 636 O O . THR A 1 89 ? 38.161 -1.878 -36.252 1.00 62.78 89 THR A O 1
ATOM 639 N N . ALA A 1 90 ? 37.140 -3.817 -36.745 1.00 59.56 90 ALA A N 1
ATOM 640 C CA . ALA A 1 90 ? 35.806 -3.241 -36.771 1.00 59.56 90 ALA A CA 1
ATOM 641 C C . ALA A 1 90 ? 35.451 -2.829 -35.338 1.00 59.56 90 ALA A C 1
ATOM 643 O O . ALA A 1 90 ? 35.140 -3.668 -34.491 1.00 59.56 90 ALA A O 1
ATOM 644 N N . THR A 1 91 ? 35.548 -1.535 -35.044 1.00 52.06 91 THR A N 1
ATOM 645 C CA . THR A 1 91 ? 35.045 -0.975 -33.795 1.00 52.06 91 THR A CA 1
ATOM 646 C C . THR A 1 91 ? 33.528 -0.996 -33.883 1.00 52.06 91 THR A C 1
ATOM 648 O O . THR A 1 91 ? 32.909 -0.078 -34.414 1.00 52.06 91 THR A O 1
ATOM 651 N N . PHE A 1 92 ? 32.916 -2.070 -33.392 1.00 54.69 92 PHE A N 1
ATOM 652 C CA . PHE A 1 92 ? 31.489 -2.072 -33.110 1.00 54.69 92 PHE A CA 1
ATOM 653 C C . PHE A 1 92 ? 31.263 -1.135 -31.926 1.00 54.69 92 PHE A C 1
ATOM 655 O O . PHE A 1 92 ? 31.396 -1.523 -30.765 1.00 54.69 92 PHE A O 1
ATOM 662 N N . THR A 1 93 ? 30.943 0.124 -32.203 1.00 47.16 93 THR A N 1
ATOM 663 C CA . THR A 1 93 ? 30.306 0.987 -31.216 1.00 47.16 93 THR A CA 1
ATOM 664 C C . THR A 1 93 ? 28.967 0.342 -30.881 1.00 47.16 93 THR A C 1
ATOM 666 O O . THR A 1 93 ? 28.017 0.408 -31.659 1.00 47.16 93 THR A O 1
ATOM 669 N N . ARG A 1 94 ? 28.895 -0.343 -29.732 1.00 46.84 94 ARG A N 1
ATOM 670 C CA . ARG A 1 94 ? 27.608 -0.707 -29.136 1.00 46.84 94 ARG A CA 1
ATOM 671 C C . ARG A 1 94 ? 26.818 0.590 -29.011 1.00 46.84 94 ARG A C 1
ATOM 673 O O . ARG A 1 94 ? 27.219 1.475 -28.259 1.00 46.84 94 ARG A O 1
ATOM 680 N N . SER A 1 95 ? 25.723 0.700 -29.757 1.00 49.03 95 SER A N 1
ATOM 681 C CA . SER A 1 95 ? 24.685 1.671 -29.426 1.00 49.03 95 SER A CA 1
ATOM 682 C C . SER A 1 95 ? 24.309 1.414 -27.963 1.00 49.03 95 SER A C 1
ATOM 684 O O . SER A 1 95 ? 24.119 0.239 -27.618 1.00 49.03 95 SER A O 1
ATOM 686 N N . PRO A 1 96 ? 24.294 2.424 -27.075 1.00 55.88 96 PRO A N 1
ATOM 687 C CA . PRO A 1 96 ? 23.853 2.200 -25.710 1.00 55.88 96 PRO A CA 1
ATOM 688 C C . PRO A 1 96 ? 22.446 1.609 -25.786 1.00 55.88 96 PRO A C 1
ATOM 690 O O . PRO A 1 96 ? 21.557 2.199 -26.400 1.00 55.88 96 PRO A O 1
ATOM 693 N N . THR A 1 97 ? 22.258 0.412 -25.227 1.00 60.41 97 THR A N 1
ATOM 694 C CA . THR A 1 97 ? 20.914 -0.113 -24.995 1.00 60.41 97 THR A CA 1
ATOM 695 C C . THR A 1 97 ? 20.167 0.975 -24.229 1.00 60.41 97 THR A C 1
ATOM 697 O O . THR A 1 97 ? 20.702 1.416 -23.206 1.00 60.41 97 THR A O 1
ATOM 700 N N . PRO A 1 98 ? 19.010 1.460 -24.714 1.00 75.94 98 PRO A N 1
ATOM 701 C CA . PRO A 1 98 ? 18.223 2.414 -23.953 1.00 75.94 98 PRO A CA 1
ATOM 702 C C . PRO A 1 98 ? 18.020 1.854 -22.547 1.00 75.94 98 PRO A C 1
ATOM 704 O O . PRO A 1 98 ? 17.605 0.703 -22.397 1.00 75.94 98 PRO A O 1
ATOM 707 N N . GLY A 1 99 ? 18.415 2.630 -21.538 1.00 87.12 99 GLY A N 1
ATOM 708 C CA . GLY A 1 99 ? 18.121 2.285 -20.154 1.00 87.12 99 GLY A CA 1
ATOM 709 C C . GLY A 1 99 ? 16.613 2.258 -19.948 1.00 87.12 99 GLY A C 1
ATOM 710 O O . GLY A 1 99 ? 15.874 2.925 -20.672 1.00 87.12 99 GLY A O 1
ATOM 711 N N . ASP A 1 100 ? 16.164 1.474 -18.979 1.00 94.56 100 ASP A N 1
ATOM 712 C CA . ASP A 1 100 ? 14.763 1.455 -18.593 1.00 94.56 100 ASP A CA 1
ATOM 713 C C . ASP A 1 100 ? 14.348 2.803 -17.995 1.00 94.56 100 ASP A C 1
ATOM 715 O O . ASP A 1 100 ? 15.029 3.352 -17.127 1.00 94.56 100 ASP A O 1
ATOM 719 N N . THR A 1 101 ? 13.231 3.338 -18.473 1.00 96.06 101 THR A N 1
ATOM 720 C CA . THR A 1 101 ? 12.676 4.624 -18.033 1.00 96.06 101 THR A CA 1
ATOM 721 C C . THR A 1 101 ? 11.245 4.492 -17.518 1.00 96.06 101 THR A C 1
ATOM 723 O O . THR A 1 101 ? 10.575 5.505 -17.312 1.00 96.06 101 THR A O 1
ATOM 726 N N . GLN A 1 102 ? 10.722 3.271 -17.399 1.00 97.00 102 GLN A N 1
ATOM 727 C CA . GLN A 1 102 ? 9.343 3.013 -17.011 1.00 97.00 102 GLN A CA 1
ATOM 728 C C . GLN A 1 102 ? 9.327 2.402 -15.615 1.00 97.00 102 GLN A C 1
ATOM 730 O O . GLN A 1 102 ? 9.972 1.399 -15.375 1.00 97.00 102 GLN A O 1
ATOM 735 N N . GLY A 1 103 ? 8.559 2.999 -14.701 1.00 96.25 103 GLY A N 1
ATOM 736 C CA . GLY A 1 103 ? 8.374 2.421 -13.373 1.00 96.25 103 GLY A CA 1
ATOM 737 C C . GLY A 1 103 ? 7.506 1.159 -13.390 1.00 96.25 103 GLY A C 1
ATOM 738 O O . GLY A 1 103 ? 6.656 1.007 -14.279 1.00 96.25 103 GLY A O 1
ATOM 739 N N . PRO A 1 104 ? 7.634 0.311 -12.356 1.00 98.25 104 PRO A N 1
ATOM 740 C CA . PRO A 1 104 ? 6.872 -0.921 -12.237 1.00 98.25 104 PRO A CA 1
ATOM 741 C C . PRO A 1 104 ? 5.366 -0.663 -12.096 1.00 98.25 104 PRO A C 1
ATOM 743 O O . PRO A 1 104 ? 4.904 0.409 -11.692 1.00 98.25 104 PRO A O 1
ATOM 746 N N . GLY A 1 105 ? 4.569 -1.701 -12.353 1.00 98.38 105 GLY A N 1
ATOM 747 C CA . GLY A 1 105 ? 3.158 -1.703 -11.960 1.00 98.38 105 GLY A CA 1
ATOM 748 C C . GLY A 1 105 ? 2.973 -1.631 -10.438 1.00 98.38 105 GLY A C 1
ATOM 749 O O . GLY A 1 105 ? 3.913 -1.812 -9.666 1.00 98.38 105 GLY A O 1
ATOM 750 N N . ALA A 1 106 ? 1.741 -1.408 -9.978 1.00 98.62 106 ALA A N 1
ATOM 751 C CA . ALA A 1 106 ? 1.452 -1.406 -8.546 1.00 98.62 106 ALA A CA 1
ATOM 752 C C . ALA A 1 106 ? 1.691 -2.792 -7.904 1.00 98.62 106 ALA A C 1
ATOM 754 O O . ALA A 1 106 ? 1.241 -3.810 -8.449 1.00 98.62 106 ALA A O 1
ATOM 755 N N . PRO A 1 107 ? 2.324 -2.863 -6.718 1.00 98.81 107 PRO A N 1
ATOM 756 C CA . PRO A 1 107 ? 2.403 -4.104 -5.956 1.00 98.81 107 PRO A CA 1
ATOM 757 C C . PRO A 1 107 ? 1.012 -4.621 -5.564 1.00 98.81 107 PRO A C 1
ATOM 759 O O . PRO A 1 107 ? 0.079 -3.855 -5.320 1.00 98.81 107 PRO A O 1
ATOM 762 N N . THR A 1 108 ? 0.862 -5.945 -5.473 1.00 98.81 108 THR A N 1
ATOM 763 C CA . THR A 1 108 ? -0.413 -6.560 -5.065 1.00 98.81 108 THR A CA 1
ATOM 764 C C . THR A 1 108 ? -0.445 -6.768 -3.558 1.00 98.81 108 THR A C 1
ATOM 766 O O . THR A 1 108 ? 0.324 -7.562 -3.026 1.00 98.81 108 THR A O 1
ATOM 769 N N . GLN A 1 109 ? -1.359 -6.108 -2.861 1.00 98.75 109 GLN A N 1
ATOM 770 C CA . GLN A 1 109 ? -1.529 -6.257 -1.414 1.00 98.75 109 GLN A CA 1
ATOM 771 C C . GLN A 1 109 ? -2.116 -7.636 -1.068 1.00 98.75 109 GLN A C 1
ATOM 773 O O . GLN A 1 109 ? -3.086 -8.062 -1.691 1.00 98.75 109 GLN A O 1
ATOM 778 N N . ILE A 1 110 ? -1.524 -8.332 -0.090 1.00 98.81 110 ILE A N 1
ATOM 779 C CA . ILE A 1 110 ? -1.910 -9.693 0.325 1.00 98.81 110 ILE A CA 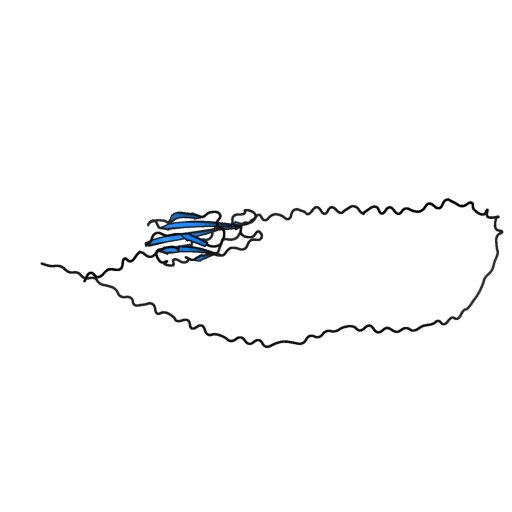1
ATOM 780 C C . ILE A 1 110 ? -2.635 -9.675 1.672 1.00 98.81 110 ILE A C 1
ATOM 782 O O . ILE A 1 110 ? -3.675 -10.309 1.815 1.00 98.81 110 ILE A O 1
ATOM 786 N N . SER A 1 111 ? -2.090 -8.983 2.673 1.00 98.44 111 SER A N 1
ATOM 787 C CA . SER A 1 111 ? -2.672 -8.963 4.017 1.00 98.44 111 SER A CA 1
ATOM 788 C C . SER A 1 111 ? -2.223 -7.729 4.793 1.00 98.44 111 SER A C 1
ATOM 790 O O . SER A 1 111 ? -1.078 -7.313 4.622 1.00 98.44 111 SER A O 1
ATOM 792 N N . PRO A 1 112 ? -3.070 -7.158 5.658 1.00 98.56 112 PRO A N 1
ATOM 793 C CA . PRO A 1 112 ? -4.515 -7.375 5.750 1.00 98.56 112 PRO A CA 1
ATOM 794 C C . PRO A 1 112 ? -5.255 -6.658 4.601 1.00 98.56 112 PRO A C 1
ATOM 796 O O . PRO A 1 112 ? -4.853 -5.571 4.190 1.00 98.56 112 PRO A O 1
ATOM 799 N N . ILE A 1 113 ? -6.321 -7.249 4.053 1.00 98.44 113 ILE A N 1
ATOM 800 C CA . ILE A 1 113 ? -7.079 -6.690 2.913 1.00 98.44 113 ILE A CA 1
ATOM 801 C C . ILE A 1 113 ? -8.589 -6.849 3.099 1.00 98.44 113 ILE A C 1
ATOM 803 O O . ILE A 1 113 ? -9.024 -7.678 3.890 1.00 98.44 113 ILE A O 1
ATOM 807 N N . GLY A 1 114 ? -9.395 -6.094 2.347 1.00 97.19 114 GLY A N 1
ATOM 808 C CA . GLY A 1 114 ? -10.841 -6.331 2.264 1.00 97.19 114 GLY A CA 1
ATOM 809 C C . GLY A 1 114 ? -11.627 -6.118 3.563 1.00 97.19 114 GLY A C 1
ATOM 810 O O . GLY A 1 114 ? -12.677 -6.728 3.735 1.00 97.19 114 GLY A O 1
ATOM 811 N N . GLY A 1 115 ? -11.138 -5.285 4.485 1.00 97.75 115 GLY A N 1
ATOM 812 C CA . GLY A 1 115 ? -11.841 -4.969 5.731 1.00 97.75 115 GLY A CA 1
ATOM 813 C C . GLY A 1 115 ? -11.762 -6.063 6.797 1.00 97.75 115 GLY A C 1
ATOM 814 O O . GLY A 1 115 ? -12.597 -6.091 7.696 1.00 97.75 115 GLY A O 1
ATOM 815 N N . VAL A 1 116 ? -10.784 -6.972 6.713 1.00 98.38 116 VAL A N 1
ATOM 816 C CA . VAL A 1 116 ? -10.601 -8.024 7.726 1.00 98.38 116 VAL A CA 1
ATOM 817 C C . VAL A 1 116 ? -10.374 -7.444 9.124 1.00 98.38 116 VAL A C 1
ATOM 819 O O . VAL A 1 116 ? -9.708 -6.422 9.292 1.00 98.38 116 VAL A O 1
ATOM 822 N N . LEU A 1 117 ? -10.893 -8.136 10.138 1.00 98.19 117 LEU A N 1
ATOM 823 C CA . LEU A 1 117 ? -10.634 -7.836 11.543 1.00 98.19 117 LEU A CA 1
ATOM 824 C C . LEU A 1 117 ? -9.380 -8.588 12.007 1.00 98.19 117 LEU A C 1
ATOM 826 O O . LEU A 1 117 ? -9.372 -9.818 12.050 1.00 98.19 117 LEU A O 1
ATOM 830 N N . VAL A 1 118 ? -8.331 -7.859 12.382 1.00 97.56 118 VAL A N 1
ATOM 831 C CA . VAL A 1 118 ? -7.108 -8.427 12.964 1.00 97.56 118 VAL A CA 1
ATOM 832 C C . VAL A 1 118 ? -7.135 -8.328 14.488 1.00 97.56 118 VAL A C 1
ATOM 834 O O . VAL A 1 118 ? -7.754 -7.430 15.064 1.00 97.56 118 VAL A O 1
ATOM 837 N N . GLN A 1 119 ? -6.465 -9.262 15.162 1.00 96.00 119 GLN A N 1
ATOM 838 C CA . GLN A 1 119 ? -6.316 -9.215 16.617 1.00 96.00 119 GLN A CA 1
ATOM 839 C C . GLN A 1 119 ? -5.482 -8.004 17.034 1.00 96.00 119 GLN A C 1
ATOM 841 O O . GLN A 1 119 ? -4.585 -7.583 16.301 1.00 96.00 119 GLN A O 1
ATOM 846 N N . CYS A 1 120 ? -5.751 -7.456 18.223 1.00 96.00 120 CYS A N 1
ATOM 847 C CA . CYS A 1 120 ? -4.879 -6.404 18.721 1.00 96.00 120 CYS A CA 1
ATOM 848 C C . CYS A 1 120 ? -3.502 -6.966 19.086 1.00 96.00 120 CYS A C 1
ATOM 850 O O . CYS A 1 120 ? -3.392 -7.986 19.765 1.00 96.00 120 CYS A O 1
ATOM 852 N N . GLY A 1 121 ? -2.456 -6.278 18.643 1.00 95.44 121 GLY A N 1
ATOM 853 C CA . GLY A 1 121 ? -1.072 -6.704 18.778 1.00 95.44 121 GLY A CA 1
ATOM 854 C C . GLY A 1 121 ? -0.297 -6.385 17.509 1.00 95.44 121 GLY A C 1
ATOM 855 O O . GLY A 1 121 ? -0.719 -5.554 16.710 1.00 95.44 121 GLY A O 1
ATOM 856 N N . GLN A 1 122 ? 0.843 -7.045 17.316 1.00 97.56 122 GLN A N 1
ATOM 857 C CA . GLN A 1 122 ? 1.662 -6.839 16.126 1.00 97.56 122 GLN A CA 1
ATOM 858 C C . GLN A 1 122 ? 0.922 -7.292 14.859 1.00 97.56 122 GLN A C 1
ATOM 860 O O . GLN A 1 122 ? 0.415 -8.408 14.789 1.00 97.56 122 GLN A O 1
ATOM 865 N N . THR A 1 123 ? 0.903 -6.427 13.849 1.00 98.19 123 THR A N 1
ATOM 866 C CA . THR A 1 123 ? 0.317 -6.678 12.529 1.00 98.19 123 THR A CA 1
ATOM 867 C C . THR A 1 123 ? 1.382 -6.503 11.452 1.00 98.19 123 THR A C 1
ATOM 869 O O . THR A 1 123 ? 2.244 -5.626 11.554 1.00 98.19 123 THR A O 1
ATOM 872 N N . ASN A 1 124 ? 1.302 -7.323 10.403 1.00 98.44 124 ASN A N 1
ATOM 873 C CA . ASN A 1 124 ? 2.175 -7.243 9.236 1.00 98.44 124 ASN A CA 1
ATOM 874 C C . ASN A 1 124 ? 1.366 -6.799 8.018 1.00 98.44 124 ASN A C 1
ATOM 876 O O . ASN A 1 124 ? 0.362 -7.429 7.693 1.00 98.44 124 ASN A O 1
ATOM 880 N N . LEU A 1 125 ? 1.828 -5.754 7.335 1.00 98.88 125 LEU A N 1
ATOM 881 C CA . LEU A 1 125 ? 1.376 -5.424 5.987 1.00 98.88 125 LEU A CA 1
ATOM 882 C C . LEU A 1 125 ? 2.249 -6.219 5.016 1.00 98.88 125 LEU A C 1
ATOM 884 O O . LEU A 1 125 ? 3.470 -6.128 5.101 1.00 98.88 125 LEU A O 1
ATOM 888 N N . ILE A 1 126 ? 1.643 -7.016 4.140 1.00 98.88 126 ILE A N 1
ATOM 889 C CA . ILE A 1 126 ? 2.321 -7.965 3.248 1.00 98.88 126 ILE A CA 1
ATOM 890 C C . ILE A 1 126 ? 1.827 -7.739 1.822 1.00 98.88 126 ILE A C 1
ATOM 892 O O . ILE A 1 126 ? 0.619 -7.671 1.585 1.00 98.88 126 ILE A O 1
ATOM 896 N N . TRP A 1 127 ? 2.744 -7.670 0.861 1.00 98.88 127 TRP A N 1
ATOM 897 C CA . TRP A 1 127 ? 2.442 -7.467 -0.558 1.00 98.88 127 TRP A CA 1
ATOM 898 C C . TRP A 1 127 ? 3.308 -8.349 -1.459 1.00 98.88 127 TRP A C 1
ATOM 900 O O . TRP A 1 127 ? 4.394 -8.781 -1.091 1.00 98.88 127 TRP A O 1
ATOM 910 N N . ARG A 1 128 ? 2.843 -8.602 -2.682 1.00 98.75 128 ARG A N 1
ATOM 911 C CA . ARG A 1 128 ? 3.604 -9.263 -3.742 1.00 98.75 128 ARG A CA 1
ATOM 912 C C . ARG A 1 128 ? 4.239 -8.218 -4.649 1.00 98.75 128 ARG A C 1
ATOM 914 O O . ARG A 1 128 ? 3.565 -7.273 -5.067 1.00 98.75 128 ARG A O 1
ATOM 921 N N . ALA A 1 129 ? 5.505 -8.441 -4.983 1.00 98.19 129 ALA A N 1
ATOM 922 C CA . ALA A 1 129 ? 6.238 -7.657 -5.964 1.00 98.19 129 ALA A CA 1
ATOM 923 C C . ALA A 1 129 ? 5.518 -7.627 -7.333 1.00 98.19 129 ALA A C 1
ATOM 925 O O . ALA A 1 129 ? 5.009 -8.667 -7.773 1.00 98.19 129 ALA A O 1
ATOM 926 N N . PRO A 1 130 ? 5.479 -6.471 -8.015 1.00 98.00 130 PRO A N 1
ATOM 927 C CA . PRO A 1 130 ? 5.196 -6.403 -9.444 1.00 98.00 130 PRO A CA 1
ATOM 928 C C . PRO A 1 130 ? 6.404 -6.909 -10.259 1.00 98.00 130 PRO A C 1
ATOM 930 O O . PRO A 1 130 ? 7.500 -7.081 -9.725 1.00 98.00 130 PRO A O 1
ATOM 933 N N . SER A 1 131 ? 6.201 -7.163 -11.553 1.00 96.25 131 SER A N 1
ATOM 934 C CA . SER A 1 131 ? 7.281 -7.458 -12.503 1.00 96.25 131 SER A CA 1
ATOM 935 C C . SER A 1 131 ? 7.751 -6.185 -13.196 1.00 96.25 131 SER A C 1
ATOM 937 O O . SER A 1 131 ? 6.914 -5.357 -13.554 1.00 96.25 131 SER A O 1
ATOM 939 N N . ASP A 1 132 ? 9.051 -6.090 -13.452 1.00 97.31 132 ASP A N 1
ATOM 940 C CA . ASP A 1 132 ? 9.673 -4.962 -14.140 1.00 97.31 132 ASP A CA 1
ATOM 941 C C . ASP A 1 132 ? 10.965 -5.410 -14.854 1.00 97.31 132 ASP A C 1
ATOM 943 O O . ASP A 1 132 ? 11.655 -6.275 -14.297 1.00 97.31 132 ASP A O 1
ATOM 947 N N . PRO A 1 133 ? 11.309 -4.892 -16.054 1.00 95.50 133 PRO A N 1
ATOM 948 C CA . PRO A 1 133 ? 12.533 -5.271 -16.767 1.00 95.50 133 PRO A CA 1
ATOM 949 C C . PRO A 1 133 ? 13.818 -5.008 -15.974 1.00 95.50 133 PRO A C 1
ATOM 951 O O . PRO A 1 133 ? 14.767 -5.788 -16.077 1.00 95.50 133 PRO A O 1
ATOM 954 N N . SER A 1 134 ? 13.837 -3.952 -15.160 1.00 96.06 134 SER A N 1
ATOM 955 C CA . SER A 1 134 ? 14.965 -3.609 -14.291 1.00 96.06 134 SER A CA 1
ATOM 956 C C . SER A 1 134 ? 14.924 -4.328 -12.944 1.00 96.06 134 SER A C 1
ATOM 958 O O . SER A 1 134 ? 15.900 -4.298 -12.190 1.00 96.06 134 SER A O 1
ATOM 960 N N . GLY A 1 135 ? 13.823 -5.016 -12.635 1.00 96.31 135 GLY A N 1
ATOM 961 C CA . GLY A 1 135 ? 13.571 -5.624 -11.334 1.00 96.31 135 GLY A CA 1
ATOM 962 C C . GLY A 1 135 ? 13.295 -4.587 -10.245 1.00 96.31 135 GLY A C 1
ATOM 963 O O . GLY A 1 135 ? 13.536 -3.395 -10.407 1.00 96.31 135 GLY A O 1
ATOM 964 N N . ILE A 1 136 ? 12.788 -5.049 -9.102 1.00 98.44 136 ILE A N 1
ATOM 965 C CA . ILE A 1 136 ? 12.362 -4.159 -8.015 1.00 98.44 136 ILE A CA 1
ATOM 966 C C . ILE A 1 136 ? 13.506 -3.913 -7.035 1.00 98.44 136 ILE A C 1
ATOM 968 O O . ILE A 1 136 ? 14.123 -4.866 -6.556 1.00 98.44 136 ILE A O 1
ATOM 972 N N . ARG A 1 137 ? 13.754 -2.640 -6.718 1.00 98.25 137 ARG A N 1
ATOM 973 C CA . ARG A 1 137 ? 14.764 -2.198 -5.755 1.00 98.25 137 ARG A CA 1
ATOM 974 C C . ARG A 1 137 ? 14.183 -2.077 -4.352 1.00 98.25 137 ARG A C 1
ATOM 976 O O . ARG A 1 137 ? 14.727 -2.653 -3.413 1.00 98.25 137 ARG A O 1
ATOM 983 N N . ASP A 1 138 ? 13.084 -1.341 -4.215 1.00 98.69 138 ASP A N 1
ATOM 984 C CA . ASP A 1 138 ? 12.478 -1.020 -2.922 1.00 98.69 138 ASP A CA 1
ATOM 985 C C . ASP A 1 138 ? 10.979 -0.687 -3.028 1.00 98.69 138 ASP A C 1
ATOM 987 O O . ASP A 1 138 ? 10.409 -0.643 -4.122 1.00 98.69 138 ASP A O 1
ATOM 991 N N . TYR A 1 139 ? 10.334 -0.511 -1.870 1.00 98.88 139 TYR A N 1
ATOM 992 C CA . TYR A 1 139 ? 8.916 -0.182 -1.743 1.00 98.88 139 TYR A CA 1
ATOM 993 C C . TYR A 1 139 ? 8.678 0.972 -0.772 1.00 98.88 139 TYR A C 1
ATOM 995 O O . TYR A 1 139 ? 9.271 1.011 0.311 1.00 98.88 139 TYR A O 1
ATOM 1003 N N . ASP A 1 140 ? 7.709 1.822 -1.101 1.00 98.88 140 ASP A N 1
ATOM 1004 C CA . ASP A 1 140 ? 7.140 2.787 -0.166 1.00 98.88 140 ASP A CA 1
ATOM 1005 C C . ASP A 1 140 ? 5.751 2.313 0.279 1.00 98.88 140 ASP A C 1
ATOM 1007 O O . ASP A 1 140 ? 4.937 1.860 -0.527 1.00 98.88 140 ASP A O 1
ATOM 1011 N N . VAL A 1 141 ? 5.465 2.402 1.579 1.00 98.94 141 VAL A N 1
ATOM 1012 C CA . VAL A 1 141 ? 4.205 1.957 2.189 1.00 98.94 141 VAL A CA 1
ATOM 1013 C C . VAL A 1 141 ? 3.602 3.098 2.990 1.00 98.94 141 VAL A C 1
ATOM 1015 O O . VAL A 1 141 ? 4.243 3.649 3.884 1.00 98.94 141 VAL A O 1
ATOM 1018 N N . GLU A 1 142 ? 2.333 3.396 2.734 1.00 98.88 142 GLU A N 1
ATOM 1019 C CA . GLU A 1 142 ? 1.558 4.357 3.512 1.00 98.88 142 GLU A CA 1
ATOM 1020 C C . GLU A 1 142 ? 0.478 3.648 4.322 1.00 98.88 142 GLU A C 1
ATOM 1022 O O . GLU A 1 142 ? -0.293 2.849 3.787 1.00 98.88 142 GLU A O 1
ATOM 1027 N N . LEU A 1 143 ? 0.365 4.016 5.596 1.00 98.88 143 LEU A N 1
ATOM 1028 C CA . LEU A 1 143 ? -0.697 3.610 6.503 1.00 98.88 143 LEU A CA 1
ATOM 1029 C C . LEU A 1 143 ? -1.447 4.845 7.001 1.00 98.88 143 LEU A C 1
ATOM 1031 O O . LEU A 1 143 ? -0.859 5.834 7.450 1.00 98.88 143 LEU A O 1
ATOM 1035 N N . GLN A 1 144 ? -2.769 4.762 6.955 1.00 98.88 144 GLN A N 1
ATOM 1036 C CA . GLN A 1 144 ? -3.671 5.786 7.449 1.00 98.88 144 GLN A CA 1
ATOM 1037 C C . GLN A 1 144 ? -4.651 5.173 8.437 1.00 98.88 144 GLN A C 1
ATOM 1039 O O . GLN A 1 144 ? -5.150 4.070 8.217 1.00 98.88 144 GLN A O 1
ATOM 1044 N N . ARG A 1 145 ? -4.960 5.907 9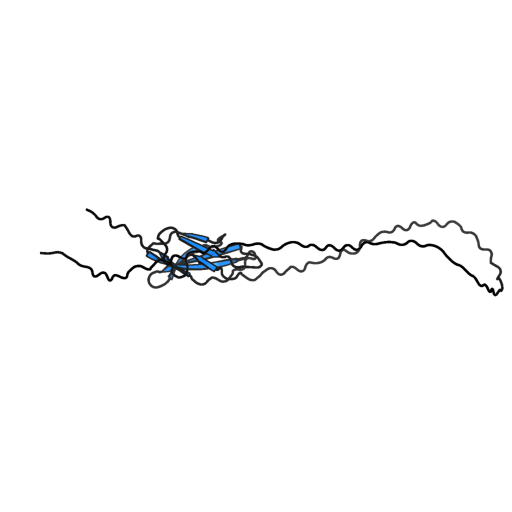.503 1.00 98.62 145 ARG A N 1
ATOM 1045 C CA . ARG A 1 145 ? -5.937 5.502 10.515 1.00 98.62 145 ARG A CA 1
ATOM 1046 C C . ARG A 1 145 ? -7.230 6.287 10.375 1.00 98.62 145 ARG A C 1
ATOM 1048 O O . ARG A 1 145 ? -7.215 7.450 9.970 1.00 98.62 145 ARG A O 1
ATOM 1055 N N . TRP A 1 146 ? -8.343 5.671 10.736 1.00 98.56 146 TRP A N 1
ATOM 1056 C CA . TRP A 1 146 ? -9.631 6.336 10.828 1.00 98.56 146 TRP A CA 1
ATOM 1057 C C . TRP A 1 146 ? -9.679 7.230 12.068 1.00 98.56 146 TRP A C 1
ATOM 1059 O O . TRP A 1 146 ? -9.424 6.782 13.184 1.00 98.56 146 TRP A O 1
ATOM 1069 N N . ALA A 1 147 ? -10.020 8.502 11.875 1.00 97.44 147 ALA A N 1
ATOM 1070 C CA . ALA A 1 147 ? -10.139 9.496 12.943 1.00 97.44 147 ALA A CA 1
ATOM 1071 C C . ALA A 1 147 ? -11.600 9.938 13.164 1.00 97.44 147 ALA A C 1
ATOM 1073 O O . ALA A 1 147 ? -11.873 11.091 13.490 1.00 97.44 147 ALA A O 1
ATOM 1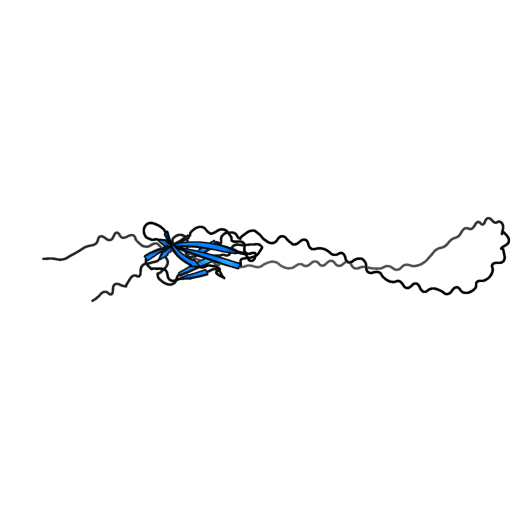074 N N . GLY A 1 148 ? -12.566 9.044 12.919 1.00 95.38 148 GLY A N 1
ATOM 1075 C CA . GLY A 1 148 ? -14.000 9.280 13.140 1.00 95.38 148 GLY A CA 1
ATOM 1076 C C . GLY A 1 148 ? -14.736 10.000 12.002 1.00 95.38 148 GLY A C 1
ATOM 1077 O O . GLY A 1 148 ? -15.946 9.841 11.874 1.00 95.38 148 GLY A O 1
ATOM 1078 N N . ARG A 1 149 ? -14.031 10.773 11.166 1.00 96.31 149 ARG A N 1
ATOM 1079 C CA . ARG A 1 149 ? -14.609 11.495 10.007 1.00 96.31 149 ARG A CA 1
ATOM 1080 C C . ARG A 1 149 ? -13.895 11.208 8.694 1.00 96.31 149 ARG A C 1
ATOM 1082 O O . ARG A 1 149 ? -14.513 11.222 7.635 1.00 96.31 149 ARG A O 1
ATOM 1089 N N . SER A 1 150 ? -12.589 10.991 8.766 1.00 98.00 150 SER A N 1
ATOM 1090 C CA . SER A 1 150 ? -11.737 10.725 7.618 1.00 98.00 150 SER A CA 1
ATOM 1091 C C . SER A 1 150 ? -10.562 9.851 8.032 1.00 98.00 150 SER A C 1
ATOM 1093 O O . SER A 1 150 ? -10.219 9.750 9.214 1.00 98.00 150 SER A O 1
ATOM 1095 N N . TYR A 1 151 ? -9.918 9.252 7.035 1.00 98.50 151 TYR A N 1
ATOM 1096 C CA . TYR A 1 151 ? -8.600 8.665 7.213 1.00 98.50 151 TYR A CA 1
ATOM 1097 C C . TYR A 1 151 ? -7.539 9.767 7.264 1.00 98.50 151 TYR A C 1
ATOM 1099 O O . TYR A 1 151 ? -7.572 10.700 6.460 1.00 98.50 151 TYR A O 1
ATOM 1107 N N . VAL A 1 152 ? -6.603 9.644 8.201 1.00 98.56 152 VAL A N 1
ATOM 1108 C CA . VAL A 1 152 ? -5.454 10.542 8.377 1.00 98.56 152 VAL A CA 1
ATOM 1109 C C . VAL A 1 152 ? -4.160 9.737 8.360 1.00 98.56 152 VAL A C 1
ATOM 1111 O O . VAL A 1 152 ? -4.167 8.561 8.723 1.00 98.56 152 VAL A O 1
ATOM 1114 N N . ALA A 1 153 ? -3.057 10.354 7.934 1.00 98.50 153 ALA A N 1
ATOM 1115 C CA . ALA A 1 153 ? -1.743 9.716 7.953 1.00 98.50 153 ALA A CA 1
ATOM 1116 C C . ALA A 1 153 ? -1.396 9.217 9.365 1.00 98.50 153 ALA A C 1
ATOM 1118 O O . ALA A 1 153 ? -1.574 9.946 10.341 1.00 98.50 153 ALA A O 1
ATOM 1119 N N . ASP A 1 154 ? -0.918 7.976 9.454 1.00 98.50 154 ASP A N 1
ATOM 1120 C CA . ASP A 1 154 ? -0.488 7.364 10.714 1.00 98.50 154 ASP A CA 1
ATOM 1121 C C . ASP A 1 154 ? 0.990 6.973 10.655 1.00 98.50 154 ASP A C 1
ATOM 1123 O O . ASP A 1 154 ? 1.779 7.392 11.500 1.00 98.50 154 ASP A O 1
ATOM 1127 N N . LYS A 1 155 ? 1.390 6.229 9.617 1.00 98.44 155 LYS A N 1
ATOM 1128 C CA . LYS A 1 155 ? 2.782 5.814 9.422 1.00 98.44 155 LYS A CA 1
ATOM 1129 C C . LYS A 1 155 ? 3.133 5.723 7.944 1.00 98.44 155 LYS A C 1
ATOM 1131 O O . LYS A 1 155 ? 2.281 5.414 7.115 1.00 98.44 155 LYS A O 1
ATOM 1136 N N . ALA A 1 156 ? 4.401 5.958 7.636 1.00 98.44 156 ALA A N 1
ATOM 1137 C CA . ALA A 1 156 ? 4.982 5.693 6.332 1.00 98.44 156 ALA A CA 1
ATOM 1138 C C . ALA A 1 156 ? 6.283 4.906 6.503 1.00 98.44 156 ALA A C 1
ATOM 1140 O O . ALA A 1 156 ? 6.994 5.066 7.503 1.00 98.44 156 ALA A O 1
ATOM 1141 N N . TRP A 1 157 ? 6.577 4.052 5.535 1.00 98.75 157 TRP A N 1
ATOM 1142 C CA . TRP A 1 157 ? 7.856 3.376 5.402 1.00 98.75 157 TRP A CA 1
ATOM 1143 C C . TRP A 1 157 ? 8.382 3.642 4.009 1.00 98.75 157 TRP A C 1
ATOM 1145 O O . TRP A 1 157 ? 7.676 3.357 3.050 1.00 98.75 157 TRP A O 1
ATOM 1155 N N . ASN A 1 158 ? 9.609 4.144 3.919 1.00 98.38 158 ASN A N 1
ATOM 1156 C CA . ASN A 1 158 ? 10.209 4.499 2.640 1.00 98.38 158 ASN A CA 1
ATOM 1157 C C . ASN A 1 158 ? 11.394 3.584 2.341 1.00 98.38 158 ASN A C 1
ATOM 1159 O O . ASN A 1 158 ? 12.093 3.178 3.277 1.00 98.38 158 ASN A O 1
ATOM 1163 N N . ASN A 1 159 ? 11.641 3.300 1.066 1.00 98.00 159 ASN A N 1
ATOM 1164 C CA . ASN A 1 159 ? 12.768 2.492 0.592 1.00 98.00 159 ASN A CA 1
ATOM 1165 C C . ASN A 1 159 ? 12.876 1.124 1.302 1.00 98.00 159 ASN A C 1
ATOM 1167 O O . ASN A 1 159 ? 13.953 0.704 1.734 1.00 98.00 159 ASN A O 1
ATOM 1171 N N . GLN A 1 160 ? 11.747 0.444 1.509 1.00 98.50 160 GLN A N 1
ATOM 1172 C CA . GLN A 1 160 ? 11.725 -0.855 2.174 1.00 98.50 160 GLN A CA 1
ATOM 1173 C C . GLN A 1 160 ? 12.217 -1.954 1.239 1.00 98.50 160 GLN A C 1
ATOM 1175 O O . GLN A 1 160 ? 11.690 -2.128 0.144 1.00 98.50 160 GLN A O 1
ATOM 1180 N N . GLY A 1 161 ? 13.185 -2.739 1.706 1.00 96.00 161 GLY A N 1
ATOM 1181 C CA . GLY A 1 161 ? 13.506 -4.024 1.094 1.00 96.00 161 GLY A CA 1
ATOM 1182 C C . GLY A 1 161 ? 12.481 -5.099 1.473 1.00 96.00 161 GLY A C 1
ATOM 1183 O O . GLY A 1 161 ? 11.803 -5.007 2.497 1.00 96.00 161 GLY A O 1
ATOM 1184 N N . GLY A 1 162 ? 12.397 -6.158 0.669 1.00 96.62 162 GLY A N 1
ATOM 1185 C CA . GLY A 1 162 ? 11.489 -7.278 0.925 1.00 96.62 162 GLY A CA 1
ATOM 1186 C C . GLY A 1 162 ? 10.020 -6.950 0.643 1.00 96.62 162 GLY A C 1
ATOM 1187 O O . GLY A 1 162 ? 9.704 -6.094 -0.173 1.00 96.62 162 GLY A O 1
ATOM 1188 N N . ASN A 1 163 ? 9.105 -7.684 1.279 1.00 98.31 163 ASN A N 1
ATOM 1189 C CA . ASN A 1 163 ? 7.690 -7.731 0.885 1.00 98.31 163 ASN A CA 1
ATOM 1190 C C . ASN A 1 163 ? 6.717 -7.558 2.059 1.00 98.31 163 ASN A C 1
ATOM 1192 O O . ASN A 1 163 ? 5.537 -7.910 1.960 1.00 98.31 163 ASN A O 1
ATOM 1196 N N . SER A 1 164 ? 7.218 -7.056 3.189 1.00 98.69 164 SER A N 1
ATOM 1197 C CA . SER A 1 164 ? 6.404 -6.833 4.376 1.00 98.69 164 SER A CA 1
ATOM 1198 C C . SER A 1 164 ? 6.969 -5.764 5.298 1.00 98.69 164 SER A C 1
ATOM 1200 O O . SER A 1 164 ? 8.185 -5.669 5.453 1.00 98.69 164 SER A O 1
ATOM 1202 N N . VAL A 1 165 ? 6.086 -5.062 6.009 1.00 98.81 165 VAL A N 1
ATOM 1203 C CA . VAL A 1 165 ? 6.434 -4.230 7.170 1.00 98.81 165 VAL A CA 1
ATOM 1204 C C . VAL A 1 165 ? 5.596 -4.628 8.383 1.00 98.81 165 VAL A C 1
ATOM 1206 O O . VAL A 1 165 ? 4.430 -4.998 8.245 1.00 98.81 165 VAL A O 1
ATOM 1209 N N . SER A 1 166 ? 6.174 -4.518 9.577 1.00 98.25 166 SER A N 1
ATOM 1210 C CA . SER A 1 166 ? 5.503 -4.817 10.849 1.00 98.25 166 SER A CA 1
ATOM 1211 C C . SER A 1 166 ? 5.274 -3.552 11.672 1.00 98.25 166 SER A C 1
ATOM 1213 O O . SER A 1 166 ? 6.089 -2.625 11.656 1.00 98.25 166 SER A O 1
ATOM 1215 N N . PHE A 1 167 ? 4.169 -3.514 12.417 1.00 98.19 167 PHE A N 1
ATOM 1216 C CA . PHE A 1 167 ? 3.860 -2.453 13.376 1.00 98.19 167 PHE A CA 1
ATOM 1217 C C . PHE A 1 167 ? 2.863 -2.918 14.439 1.00 98.19 167 PHE A C 1
ATOM 1219 O O . PHE A 1 167 ? 2.221 -3.957 14.297 1.00 98.19 167 PHE A O 1
ATOM 1226 N N . ALA A 1 168 ? 2.725 -2.130 15.502 1.00 97.50 168 ALA A N 1
ATOM 1227 C CA . ALA A 1 168 ? 1.700 -2.311 16.521 1.00 97.50 168 ALA A CA 1
ATOM 1228 C C . ALA A 1 168 ? 0.582 -1.267 16.314 1.00 97.50 168 ALA A C 1
ATOM 1230 O O . ALA A 1 168 ? 0.771 -0.112 16.705 1.00 97.50 168 ALA A O 1
ATOM 1231 N N . PRO A 1 169 ? -0.547 -1.614 15.668 1.00 97.31 169 PRO A N 1
ATOM 1232 C CA . PRO A 1 169 ? -1.704 -0.731 15.581 1.00 97.31 169 PRO A CA 1
ATOM 1233 C C . PRO A 1 169 ? -2.334 -0.431 16.945 1.00 97.31 169 PRO A C 1
ATOM 1235 O O . PRO A 1 169 ? -2.253 -1.222 17.887 1.00 97.31 169 PRO A O 1
ATOM 1238 N N . ALA A 1 170 ? -3.070 0.678 17.011 1.00 97.06 170 ALA A N 1
ATOM 1239 C CA . ALA A 1 170 ? -3.985 0.936 18.110 1.00 97.06 170 ALA A CA 1
ATOM 1240 C C . ALA A 1 170 ? -5.188 -0.022 18.038 1.00 97.06 170 ALA A C 1
ATOM 1242 O O . ALA A 1 170 ? -5.831 -0.164 16.996 1.00 97.06 170 ALA A O 1
ATOM 1243 N N . CYS A 1 171 ? -5.507 -0.670 19.159 1.00 97.25 171 CYS A N 1
ATOM 1244 C CA . CYS A 1 171 ? -6.686 -1.527 19.271 1.00 97.25 171 CYS A CA 1
ATOM 1245 C C . CYS A 1 171 ? -7.978 -0.737 19.010 1.00 97.25 171 CYS A C 1
ATOM 1247 O O . CYS A 1 171 ? -8.073 0.437 19.371 1.00 97.25 171 CYS A O 1
ATOM 1249 N N . GLY A 1 172 ? -8.999 -1.383 18.446 1.00 97.12 172 GLY A N 1
ATOM 1250 C CA . GLY A 1 172 ? -10.296 -0.749 18.180 1.00 97.12 172 GLY A CA 1
ATOM 1251 C C . GLY A 1 172 ? -10.263 0.335 17.100 1.00 97.12 172 GLY A C 1
ATOM 1252 O O . GLY A 1 172 ? -11.126 1.208 17.110 1.00 97.12 172 GLY A O 1
ATOM 1253 N N . THR A 1 173 ? -9.255 0.331 16.224 1.00 98.19 173 THR A N 1
ATOM 1254 C CA . THR A 1 173 ? -9.057 1.360 15.193 1.00 98.19 173 THR A CA 1
ATOM 1255 C C . THR A 1 173 ? -9.139 0.750 13.798 1.00 98.19 173 THR A C 1
ATOM 1257 O O . THR A 1 173 ? -8.610 -0.337 13.556 1.00 98.19 173 THR A O 1
ATOM 1260 N N . ASP A 1 174 ? -9.779 1.471 12.877 1.00 98.56 174 ASP A N 1
ATOM 1261 C CA . ASP A 1 174 ? -9.802 1.126 11.457 1.00 98.56 174 ASP A CA 1
ATOM 1262 C C . ASP A 1 174 ? -8.623 1.766 10.736 1.00 98.56 174 ASP A C 1
ATOM 1264 O O . ASP A 1 174 ? -8.270 2.924 10.970 1.00 98.56 174 ASP A O 1
ATOM 1268 N N . TYR A 1 175 ? -8.044 1.027 9.805 1.00 98.88 175 TYR A N 1
ATOM 1269 C CA . TYR A 1 175 ? -6.891 1.448 9.034 1.00 98.88 175 TYR A CA 1
ATOM 1270 C C . TYR A 1 175 ? -7.127 1.233 7.545 1.00 98.88 175 TYR A C 1
ATOM 1272 O O . TYR A 1 175 ? -7.928 0.398 7.120 1.00 98.88 175 TYR A O 1
ATOM 1280 N N . ARG A 1 176 ? -6.384 1.988 6.740 1.00 98.88 176 ARG A N 1
ATOM 1281 C CA . ARG A 1 176 ? -6.182 1.696 5.328 1.00 98.88 176 ARG A CA 1
ATOM 1282 C C . ARG A 1 176 ? -4.725 1.864 4.950 1.00 98.88 176 ARG A C 1
ATOM 1284 O O . ARG A 1 176 ? -4.033 2.703 5.521 1.00 98.88 176 ARG A O 1
ATOM 1291 N N . TRP A 1 177 ? -4.268 1.102 3.972 1.00 98.94 177 TRP A N 1
ATOM 1292 C CA . TRP A 1 177 ? -2.884 1.154 3.527 1.00 98.94 177 TRP A CA 1
ATOM 1293 C C . TRP A 1 177 ? -2.759 0.943 2.024 1.00 98.94 177 TRP A C 1
ATOM 1295 O O . TRP A 1 177 ? -3.654 0.381 1.388 1.00 98.94 177 TRP A O 1
ATOM 1305 N N . ARG A 1 178 ? -1.649 1.418 1.467 1.00 98.94 178 ARG A N 1
ATOM 1306 C CA . ARG A 1 178 ? -1.257 1.236 0.065 1.00 98.94 178 ARG A CA 1
ATOM 1307 C C . ARG A 1 178 ? 0.261 1.135 -0.043 1.00 98.94 178 ARG A C 1
ATOM 1309 O O . ARG A 1 178 ? 0.970 1.515 0.888 1.00 98.94 178 ARG A O 1
ATOM 1316 N N . VAL A 1 179 ? 0.741 0.628 -1.170 1.00 98.94 179 VAL A N 1
ATOM 1317 C CA . VAL A 1 179 ? 2.166 0.390 -1.425 1.00 98.94 179 VAL A CA 1
ATOM 1318 C C . VAL A 1 179 ? 2.517 0.736 -2.876 1.00 98.94 179 VAL A C 1
ATOM 1320 O O . VAL A 1 179 ? 1.702 0.519 -3.774 1.00 98.94 179 VAL A O 1
ATOM 1323 N N . SER A 1 180 ? 3.707 1.279 -3.113 1.00 98.88 180 SER A N 1
ATOM 1324 C CA . SER A 1 180 ? 4.323 1.452 -4.437 1.00 98.88 180 SER A CA 1
ATOM 1325 C C . SER A 1 180 ? 5.687 0.756 -4.470 1.00 98.88 180 SER A C 1
ATOM 1327 O O . SER A 1 180 ? 6.205 0.344 -3.433 1.00 98.88 180 SER A O 1
ATOM 1329 N N . ALA A 1 181 ? 6.245 0.580 -5.666 1.00 98.81 181 ALA A N 1
ATOM 1330 C CA . ALA A 1 181 ? 7.575 0.013 -5.868 1.00 98.81 181 ALA A CA 1
ATOM 1331 C C . ALA A 1 181 ? 8.450 0.967 -6.683 1.00 98.81 181 ALA A C 1
ATOM 1333 O O . ALA A 1 181 ? 7.943 1.654 -7.571 1.00 98.81 181 ALA A O 1
ATOM 1334 N N . THR A 1 182 ? 9.753 0.938 -6.425 1.00 98.69 182 THR A N 1
ATOM 1335 C CA . THR A 1 182 ? 10.787 1.581 -7.242 1.00 98.69 182 THR A CA 1
ATOM 1336 C C . THR A 1 182 ? 11.677 0.501 -7.843 1.00 98.69 182 THR A C 1
ATOM 1338 O O . THR A 1 182 ? 12.067 -0.439 -7.145 1.00 98.69 182 THR A O 1
ATOM 1341 N N . ASP A 1 183 ? 11.996 0.604 -9.130 1.00 98.31 183 ASP A N 1
ATOM 1342 C CA . ASP A 1 183 ? 12.895 -0.337 -9.805 1.00 98.31 183 ASP A CA 1
ATOM 1343 C C . ASP A 1 183 ? 14.393 -0.026 -9.565 1.00 98.31 183 ASP A C 1
ATOM 1345 O O . ASP A 1 183 ? 14.764 0.947 -8.898 1.00 98.31 183 ASP A O 1
ATOM 1349 N N . ASN A 1 184 ? 15.284 -0.862 -10.112 1.00 97.25 184 ASN A N 1
ATOM 1350 C CA . ASN A 1 184 ? 16.736 -0.643 -10.028 1.00 97.25 184 ASN A CA 1
ATOM 1351 C C . ASN A 1 184 ? 17.261 0.492 -10.924 1.00 97.25 184 ASN A C 1
ATOM 1353 O O . ASN A 1 184 ? 18.377 0.965 -10.695 1.00 97.25 184 ASN A O 1
ATOM 1357 N N . ALA A 1 185 ? 16.486 0.942 -11.912 1.00 96.19 185 ALA A N 1
ATOM 1358 C CA . ALA A 1 185 ? 16.796 2.119 -12.722 1.00 96.19 185 ALA A CA 1
ATOM 1359 C C . ALA A 1 185 ? 16.405 3.436 -12.014 1.00 96.19 185 ALA A C 1
ATOM 1361 O O . ALA A 1 185 ? 16.829 4.514 -12.430 1.00 96.19 185 ALA A O 1
ATOM 1362 N N . GLY A 1 186 ? 15.676 3.351 -10.895 1.00 96.75 186 GLY A N 1
ATOM 1363 C CA . GLY A 1 186 ? 15.207 4.480 -10.100 1.00 96.75 186 GLY A CA 1
ATOM 1364 C C . GLY A 1 186 ? 13.834 5.008 -10.521 1.00 96.75 186 GLY A C 1
ATOM 1365 O O . GLY A 1 186 ? 13.436 6.069 -10.038 1.00 96.75 186 GLY A O 1
ATOM 1366 N N . ASN A 1 187 ? 13.106 4.301 -11.387 1.00 97.88 187 ASN A N 1
ATOM 1367 C CA . ASN A 1 187 ? 11.767 4.697 -11.794 1.00 97.88 187 ASN A CA 1
ATOM 1368 C C . ASN A 1 187 ? 10.744 4.261 -10.736 1.00 97.88 187 ASN A C 1
ATOM 1370 O O . ASN A 1 187 ? 10.695 3.102 -10.312 1.00 97.88 187 ASN A O 1
ATOM 1374 N N . VAL A 1 188 ? 9.900 5.205 -10.316 1.00 98.31 188 VAL A N 1
ATOM 1375 C CA . VAL A 1 188 ? 8.844 4.963 -9.327 1.00 98.31 188 VAL A CA 1
ATOM 1376 C C . VAL A 1 188 ? 7.572 4.509 -10.035 1.00 98.31 188 VAL A C 1
ATOM 1378 O O . VAL A 1 188 ? 7.095 5.153 -10.971 1.00 98.31 188 VAL A O 1
ATOM 1381 N N . GLY A 1 189 ? 7.019 3.395 -9.571 1.00 98.31 189 GLY A N 1
ATOM 1382 C CA . GLY A 1 189 ? 5.789 2.808 -10.075 1.00 98.31 189 GLY A CA 1
ATOM 1383 C C . GLY A 1 189 ? 4.520 3.444 -9.512 1.00 98.31 189 GLY A C 1
ATOM 1384 O O . GLY A 1 189 ? 4.530 4.250 -8.579 1.00 98.31 189 GLY A O 1
ATOM 1385 N N . SER A 1 190 ? 3.378 3.034 -10.061 1.00 98.56 190 SER A N 1
ATOM 1386 C CA . SER A 1 190 ? 2.070 3.457 -9.554 1.00 98.56 190 SER A CA 1
ATOM 1387 C C . SER A 1 190 ? 1.808 2.918 -8.144 1.00 98.56 190 SER A C 1
ATOM 1389 O O . SER A 1 190 ? 2.097 1.756 -7.856 1.00 98.56 190 SER A O 1
ATOM 1391 N N . TRP A 1 191 ? 1.170 3.721 -7.293 1.00 98.81 191 TRP A N 1
ATOM 1392 C CA . TRP A 1 191 ? 0.628 3.243 -6.020 1.00 98.81 191 TRP A CA 1
ATOM 1393 C C . TRP A 1 191 ? -0.490 2.220 -6.233 1.00 98.81 191 TRP A C 1
ATOM 1395 O O . TRP A 1 191 ? -1.312 2.360 -7.141 1.00 98.81 191 TRP A O 1
ATOM 1405 N N . SER A 1 192 ? -0.577 1.237 -5.339 1.00 98.88 192 SER A N 1
ATOM 1406 C CA . SER A 1 192 ? -1.771 0.408 -5.212 1.00 98.88 192 SER A CA 1
ATOM 1407 C C . SER A 1 192 ? -2.990 1.248 -4.807 1.00 98.88 192 SER A C 1
ATOM 1409 O O . SER A 1 192 ? -2.877 2.363 -4.282 1.00 98.88 192 SER A O 1
ATOM 1411 N N . GLY A 1 193 ? -4.183 0.676 -4.994 1.00 98.75 193 GLY A N 1
ATOM 1412 C CA . GLY A 1 193 ? -5.374 1.162 -4.301 1.00 98.75 193 GLY A CA 1
ATOM 1413 C C . GLY A 1 193 ? -5.217 1.055 -2.780 1.00 98.75 193 GLY A C 1
ATOM 1414 O O . GLY A 1 193 ? -4.287 0.425 -2.277 1.00 98.75 193 GLY A O 1
ATOM 1415 N N . TYR A 1 194 ? -6.133 1.668 -2.032 1.00 98.81 194 TYR A N 1
ATOM 1416 C CA . TYR A 1 194 ? -6.181 1.458 -0.587 1.00 98.81 194 TYR A CA 1
ATOM 1417 C C . TYR A 1 194 ? -6.865 0.131 -0.259 1.00 98.81 194 TYR A C 1
ATOM 1419 O O . TYR A 1 194 ? -7.959 -0.141 -0.749 1.00 98.81 194 TYR A O 1
ATOM 1427 N N . GLN A 1 195 ? -6.258 -0.635 0.642 1.00 98.81 195 GLN A N 1
ATOM 1428 C CA . GLN A 1 195 ? -6.889 -1.764 1.317 1.00 98.81 195 GLN A CA 1
ATOM 1429 C C . GLN A 1 195 ? -7.184 -1.403 2.762 1.00 98.81 195 GLN A C 1
ATOM 1431 O O . GLN A 1 195 ? -6.386 -0.718 3.398 1.00 98.81 195 GLN A O 1
ATOM 1436 N N . THR A 1 196 ? -8.322 -1.858 3.275 1.00 98.81 196 THR A N 1
ATOM 1437 C CA . THR A 1 196 ? -8.787 -1.565 4.634 1.00 98.81 196 THR A CA 1
ATOM 1438 C C . THR A 1 196 ? -8.692 -2.786 5.538 1.00 98.81 196 THR A C 1
ATOM 1440 O O . THR A 1 196 ? -8.714 -3.926 5.070 1.00 98.81 196 THR A O 1
ATOM 1443 N N . PHE A 1 197 ? -8.595 -2.539 6.841 1.00 98.81 197 PHE A N 1
ATOM 1444 C CA . PHE A 1 197 ? -8.719 -3.542 7.895 1.00 98.81 197 PHE A CA 1
ATOM 1445 C C . PHE A 1 197 ? -9.077 -2.863 9.220 1.00 98.81 197 PHE A C 1
ATOM 1447 O O . PHE A 1 197 ? -8.835 -1.667 9.397 1.00 98.81 197 PHE A O 1
ATOM 1454 N N . SER A 1 198 ? -9.624 -3.636 10.148 1.00 98.56 198 SER A N 1
ATOM 1455 C CA . SER A 1 198 ? -10.009 -3.186 11.487 1.00 98.56 198 SER A CA 1
ATOM 1456 C C . SER A 1 198 ? -9.200 -3.931 12.535 1.00 98.56 198 SER A C 1
ATOM 1458 O O . SER A 1 198 ? -8.817 -5.080 12.325 1.00 98.56 198 SER A O 1
ATOM 1460 N N . VAL A 1 199 ? -8.955 -3.307 13.683 1.00 98.38 199 VAL A N 1
ATOM 1461 C CA . VAL A 1 199 ? -8.198 -3.922 14.782 1.00 98.38 199 VAL A CA 1
ATOM 1462 C C . VAL A 1 199 ? -9.136 -4.158 15.954 1.00 98.38 199 VAL A C 1
ATOM 1464 O O . VAL A 1 199 ? -9.818 -3.236 16.401 1.00 98.38 199 VAL A O 1
ATOM 1467 N N . ALA A 1 200 ? -9.172 -5.384 16.473 1.00 97.38 200 ALA A N 1
ATOM 1468 C CA . ALA A 1 200 ? -10.025 -5.746 17.599 1.00 97.38 200 ALA A CA 1
ATOM 1469 C C . ALA A 1 200 ? -9.736 -4.880 18.837 1.00 97.38 200 ALA A C 1
ATOM 1471 O O . ALA A 1 200 ? -8.622 -4.393 19.044 1.00 97.38 200 ALA A O 1
ATOM 1472 N N . THR A 1 201 ? -10.745 -4.684 19.683 1.00 95.94 201 THR A N 1
ATOM 1473 C CA . THR A 1 201 ? -10.558 -4.080 21.005 1.00 95.94 201 THR A CA 1
ATOM 1474 C C . THR A 1 201 ? -9.931 -5.094 21.961 1.00 95.94 201 THR A C 1
ATOM 1476 O O . THR A 1 201 ? -10.065 -6.305 21.788 1.00 95.94 201 THR A O 1
ATOM 1479 N N . ILE A 1 202 ? -9.244 -4.617 23.001 1.00 89.12 202 ILE A N 1
ATOM 1480 C CA . ILE A 1 202 ? -8.792 -5.508 24.074 1.00 89.12 202 ILE A CA 1
ATOM 1481 C C . ILE A 1 202 ? -10.009 -5.844 24.929 1.00 89.12 202 ILE A C 1
ATOM 1483 O O . ILE A 1 202 ? -10.474 -5.017 25.716 1.00 89.12 202 ILE A O 1
ATOM 1487 N N . SER A 1 203 ? -10.511 -7.070 24.821 1.00 81.44 203 SER A N 1
ATOM 1488 C CA . SER A 1 203 ? -11.439 -7.602 25.810 1.00 81.44 203 SER A CA 1
ATOM 1489 C C . SER A 1 203 ? -10.659 -7.895 27.091 1.00 81.44 203 SER A C 1
ATOM 1491 O O . SER A 1 203 ? -9.947 -8.895 27.185 1.00 81.44 203 SER A O 1
ATOM 1493 N N . ARG A 1 204 ? -10.775 -7.028 28.101 1.00 74.44 204 ARG A N 1
ATOM 1494 C CA . ARG A 1 204 ? -10.397 -7.412 29.464 1.00 74.44 204 ARG A CA 1
ATOM 1495 C C . ARG A 1 204 ? -11.405 -8.460 29.907 1.00 74.44 204 ARG A C 1
ATOM 1497 O O . ARG A 1 204 ? -12.585 -8.142 30.022 1.00 74.44 204 ARG A O 1
ATOM 1504 N N . GLY A 1 205 ? -10.955 -9.701 30.089 1.00 60.06 205 GLY A N 1
ATOM 1505 C CA . GLY A 1 205 ? -11.798 -10.758 30.633 1.00 60.06 205 GLY A CA 1
ATOM 1506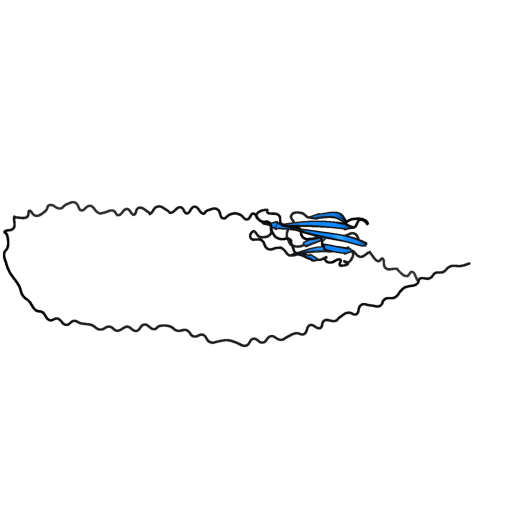 C C . GLY A 1 205 ? -12.504 -10.231 31.876 1.00 60.06 205 GLY A C 1
ATOM 1507 O O . GLY A 1 205 ? -11.852 -9.717 32.786 1.00 60.06 205 GLY A O 1
ATOM 1508 N N . ALA A 1 206 ? -13.835 -10.288 31.883 1.00 57.47 206 ALA A N 1
ATOM 1509 C CA . ALA A 1 206 ? -14.605 -10.013 33.079 1.00 57.47 206 ALA A CA 1
ATOM 1510 C C . ALA A 1 206 ? -14.220 -11.087 34.100 1.00 57.47 206 ALA A C 1
ATOM 1512 O O . ALA A 1 206 ? -14.737 -12.201 34.066 1.00 57.47 206 ALA A O 1
ATOM 1513 N N . GLY A 1 207 ? -13.262 -10.776 34.973 1.00 48.16 207 GLY A N 1
ATOM 1514 C CA . GLY A 1 207 ? -13.045 -11.546 36.182 1.00 48.16 207 GLY A CA 1
ATOM 1515 C C . GLY A 1 207 ? -14.341 -11.479 36.971 1.00 48.16 207 GLY A C 1
ATOM 1516 O O . GLY A 1 207 ? -14.654 -10.446 37.560 1.00 48.16 207 GLY A O 1
ATOM 1517 N N . SER A 1 208 ? -15.140 -12.543 36.912 1.00 50.59 208 SER A N 1
ATOM 1518 C CA . SER A 1 208 ? -16.275 -12.716 37.804 1.00 50.59 208 SER A CA 1
ATOM 1519 C C . SER A 1 208 ? -15.725 -12.748 39.226 1.00 50.59 208 SER A C 1
ATOM 1521 O O . SER A 1 208 ? -15.154 -13.751 39.649 1.00 50.59 208 SER A O 1
ATOM 1523 N N . ALA A 1 209 ? -15.854 -11.633 39.943 1.00 46.81 209 ALA A N 1
ATOM 1524 C CA . ALA A 1 209 ? -15.733 -11.634 41.389 1.00 46.81 209 ALA A CA 1
ATOM 1525 C C . ALA A 1 209 ? -16.840 -12.553 41.923 1.00 46.81 209 ALA A C 1
ATOM 1527 O O . ALA A 1 209 ? -18.024 -12.296 41.689 1.00 46.81 209 ALA A O 1
ATOM 1528 N N . LYS A 1 210 ? -16.432 -13.670 42.527 1.00 49.28 210 LYS A N 1
ATOM 1529 C CA . LYS A 1 210 ? -17.296 -14.485 43.382 1.00 49.28 210 LYS A CA 1
ATOM 1530 C C . LYS A 1 210 ? -17.378 -13.856 44.763 1.00 49.28 210 LYS A C 1
ATOM 1532 O O . LYS A 1 210 ? -16.350 -13.285 45.190 1.00 49.28 210 LYS A O 1
#

Foldseek 3Di:
DDDDDDDDDDDDDDDDDDDDDDDDDDDDDDDDDDDDDDDDDDDDDDDDDDDDDDDDDDDDDDDDDDDDDDDDDDDPDDDDDPPPDDDPPPPPPPPPDDDDDAWFAFWAWDPDFDAAEDEQFKDKGFTHDTDDPQAFQFKKKWKWKDPPPDTDTDDIDPRHPDTMDMDGDDAQIKMKMKMWTAGPSGHTYDIDDIGIYHYHHDPPPPPPDD

Sequence (210 aa):
MGLRAQNSAGAWGPYAEAIVTIGASAITPTGSPTAARTEPTATRPSGATSTATRFVTATRTPVRPSTPTRTPGPLPQATPTWTRTPPPTATFTRSPTPGDTQGPGAPTQISPIGGVLVQCGQTNLIWRAPSDPSGIRDYDVELQRWAGRSYVADKAWNNQGGNSVSFAPACGTDYRWRVSATDNAGNVGSWSGYQTFSVATISRGAGSAK

pLDDT: mean 70.32, std 28.2, range [30.55, 98.94]

Secondary structure (DSSP, 8-state):
-------------PPPP------PPPP-----------------------------------PPPPP-PPPPPPPP--------PPPP------PPPPPP--PPPPPEEEES-TTEEEPSS-EEEEEEPPP-TT-EEEEEEEEEEE-SSSEEEEEEEEEE-SSEEEE-PPTT-EEEEEEEEEETT-PBPPPPPPEEEEE-----------